Protein AF-A0A7J0BUC3-F1 (afdb_monomer)

Radius of gyration: 22.86 Å; Cα contacts (8 Å, |Δi|>4): 643; chains: 1; bounding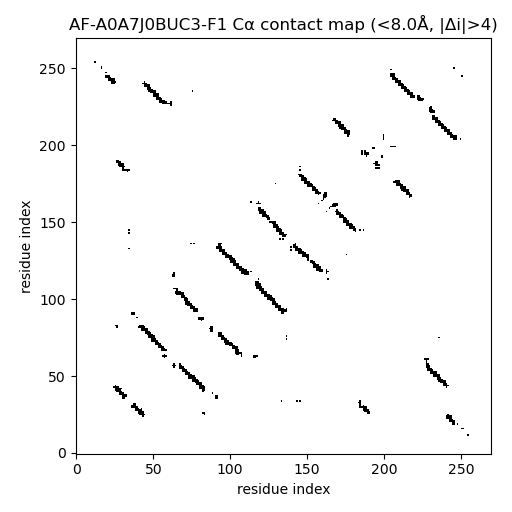 box: 75×35×54 Å

Solvent-accessible surface area (backbone atoms only — not comparable to full-atom values): 13842 Å² total; per-residue (Å²): 111,73,69,56,56,54,48,53,52,52,51,52,51,62,68,67,69,76,68,84,68,63,42,78,50,64,50,27,24,44,36,33,51,73,78,78,43,64,70,45,70,34,32,39,40,32,39,37,34,28,42,31,40,38,39,38,39,21,54,94,82,61,48,76,48,66,67,29,41,36,37,33,40,38,39,32,50,46,54,42,46,26,29,78,84,74,46,72,62,89,75,84,44,38,28,41,41,36,47,62,36,22,31,31,32,34,76,60,35,79,23,90,89,38,98,69,40,41,38,29,34,32,41,38,47,78,48,39,38,41,32,37,32,42,48,50,77,93,37,63,92,79,27,46,75,53,33,42,27,39,64,75,47,32,43,32,43,30,48,63,55,22,54,74,53,102,67,26,46,23,47,33,44,38,35,29,34,74,66,44,74,51,94,77,51,72,44,44,27,32,92,91,63,44,46,47,66,61,42,36,70,77,35,75,58,42,49,58,32,46,38,35,48,34,38,37,25,66,38,77,94,49,62,42,83,57,95,34,30,36,36,32,29,32,41,37,36,36,42,38,35,49,34,38,31,66,38,75,65,58,55,52,50,52,53,51,50,52,52,48,51,54,52,50,53,57,61,74,74,106

Sequence (270 aa):
MKKIFSLLAATLLVFALTVPASAYVQDWTLDLSGAGGSTYTGVELLTVVGEGTVTQNLGGDGILNDGDTFSLSSYLATIQIINNNGNPFVDGSFFFHSTDLGGYVYNVVPGIGNPLGVSSLNYMYTTGSMQLYYGDHNNIAGSQLLMDMSFEYGKGDGAQPDLGGNLFSGATDMIFEFAASNPGTNLFSHASFGDLEEFLAANPLYQAFLVFDLNNNLLLNTFVMGDGFFDVGISVGGNVSLMVTPEPSTFLIFGLGLLGLIAFRKRMAQ

InterPro domains:
  IPR013424 PEP-CTERM protein-sorting domain [PF07589] (245-267)
  IPR013424 PEP-CTERM protein-sorting domain [TIGR02595] (245-267)

Secondary structure (DSSP, 8-state):
-HHHHHHHHHHHHHHTTS---PEE--SEEEE-GGGT--EEEEEEEEEEEEEEEEEEE-TTTTS--TT-EEEEEEEEEEEEEEETTSPBP----EEEEEEEEEEEEEEEEE-TT-TTSEEEEEEEEEEEEEEEEES-TT-GGGSEEEEEEEEEEEEEEEETTTTTSS--EEEEEEEEEEEEEPTT---EEETTTEEHHHHHHH-TTEEEEEEEEEEEEEEEEEEEEETTEEEEEEEEEEEEEEEEEE-HHHHHHHHHHHHHHHHHHHHHT-

Mean predicted aligned error: 11.9 Å

Nearest PDB structures (foldseek):
  3pgr-assembly1_A  TM=1.952E-01  e=4.450E-01  Escherichia coli K-12
  2r4l-assembly3_C  TM=1.431E-01  e=7.866E-01  Escherichia coli
  2r4p-assembly2_B  TM=2.323E-01  e=4.575E+00  Escherichia coli
  2r4l-assembly1_A  TM=1.380E-01  e=2.104E+00  Escherichia coli
  2r4l-assembly2_B  TM=1.786E-01  e=6.924E+00  Escherichia coli

Foldseek 3Di:
DVVVVVVVVVVVLVVVLPDQDKDFDFQKWFDCVLVVKHIDTQFRWKWFKWKKKKKWFQPQVLAADFFTKMWIWMKRWDIWTAGPVRDTDDDFTKIKTKDGFMWTKHPFDADPPAPRRTAKIKIWTDAIWMWMWTDHSVCPVPIHTFFIWGWDTKMKICHPVLRPDDFVKIKMKTKTFTPDGDPDGLRIAHPVQGRPVVSCVVVVQKTKIKIWTKIKHWDVVQWDDDNRMIMTMIMIITIITIIMTGHSVVSVVVSVVVVVVVVVVVVVVD

Structure (mmCIF, N/CA/C/O backbone):
data_AF-A0A7J0BUC3-F1
#
_entry.id   AF-A0A7J0BUC3-F1
#
loop_
_atom_site.group_PDB
_atom_site.id
_atom_site.type_symbol
_atom_site.label_atom_id
_atom_site.label_alt_id
_atom_site.label_comp_id
_atom_site.label_asym_id
_atom_site.label_entity_id
_atom_site.label_seq_id
_atom_site.pdbx_PDB_ins_code
_atom_site.Cartn_x
_atom_site.Cartn_y
_atom_site.Cartn_z
_atom_site.occupancy
_atom_site.B_iso_or_equiv
_atom_site.auth_seq_id
_atom_site.auth_comp_id
_atom_site.auth_asym_id
_atom_site.auth_atom_id
_atom_site.pdbx_PDB_model_num
ATOM 1 N N . MET A 1 1 ? -47.600 -14.748 -19.833 1.00 55.12 1 MET A N 1
ATOM 2 C CA . MET A 1 1 ? -47.254 -13.559 -19.016 1.00 55.12 1 MET A CA 1
ATOM 3 C C . MET A 1 1 ? -46.627 -13.894 -17.657 1.00 55.12 1 MET A C 1
ATOM 5 O O . MET A 1 1 ? -45.532 -13.413 -17.415 1.00 55.12 1 MET A O 1
ATOM 9 N N . LYS A 1 2 ? -47.209 -14.756 -16.799 1.00 53.25 2 LYS A N 1
ATOM 10 C CA . LYS A 1 2 ? -46.609 -15.115 -15.484 1.00 53.25 2 LYS A CA 1
ATOM 11 C C . LYS A 1 2 ? -45.162 -15.649 -15.544 1.00 53.25 2 LYS A C 1
ATOM 13 O O . LYS A 1 2 ? -44.359 -15.276 -14.702 1.00 53.25 2 LYS A O 1
ATOM 18 N N . LYS A 1 3 ? -44.823 -16.460 -16.558 1.00 57.53 3 LYS A N 1
ATOM 19 C CA . LYS A 1 3 ? -43.470 -17.027 -16.740 1.00 57.53 3 LYS A CA 1
ATOM 20 C C . LYS A 1 3 ? -42.403 -15.996 -17.146 1.00 57.53 3 LYS A C 1
ATOM 22 O O . LYS A 1 3 ? -41.234 -16.195 -16.858 1.00 57.53 3 LYS A O 1
ATOM 27 N N . ILE A 1 4 ? -42.808 -14.896 -17.786 1.00 64.38 4 ILE A N 1
ATOM 28 C CA . ILE A 1 4 ? -41.893 -13.820 -18.204 1.00 64.38 4 ILE A CA 1
ATOM 29 C C . ILE A 1 4 ? -41.548 -12.941 -16.997 1.00 64.38 4 ILE A C 1
ATOM 31 O O . ILE A 1 4 ? -40.388 -12.615 -16.793 1.00 64.38 4 ILE A O 1
ATOM 35 N N . PHE A 1 5 ? -42.529 -12.650 -16.135 1.00 63.25 5 PHE A N 1
ATOM 36 C CA . PHE A 1 5 ? -42.293 -11.918 -14.887 1.00 63.25 5 PHE A CA 1
ATOM 37 C C . PHE A 1 5 ? -41.438 -12.694 -13.878 1.00 63.25 5 PHE A C 1
ATOM 39 O O . PHE A 1 5 ? -40.632 -12.084 -13.185 1.00 63.25 5 PHE A O 1
ATOM 46 N N . SER A 1 6 ? -41.581 -14.023 -13.788 1.00 56.16 6 SER A N 1
ATOM 47 C CA . SER A 1 6 ? -40.716 -14.836 -12.920 1.00 56.16 6 SER A CA 1
ATOM 48 C C . SER A 1 6 ? -39.282 -14.914 -13.436 1.00 56.16 6 SER A C 1
ATOM 50 O O . SER A 1 6 ? -38.360 -14.910 -12.631 1.00 56.16 6 SER A O 1
ATOM 52 N N . LEU A 1 7 ? -39.100 -14.958 -14.762 1.00 60.16 7 LEU A N 1
ATOM 53 C CA . LEU A 1 7 ? -37.773 -14.929 -15.369 1.00 60.16 7 LEU A CA 1
ATOM 54 C C . LEU A 1 7 ? -37.115 -13.567 -15.125 1.00 60.16 7 LEU A C 1
ATOM 56 O O . LEU A 1 7 ? -36.029 -13.532 -14.576 1.00 60.16 7 LEU A O 1
ATOM 60 N N . LEU A 1 8 ? -37.821 -12.463 -15.403 1.00 58.59 8 LEU A N 1
ATOM 61 C CA . LEU A 1 8 ? -37.328 -11.099 -15.185 1.00 58.59 8 LEU A CA 1
ATOM 62 C C . LEU A 1 8 ? -36.967 -10.832 -13.714 1.00 58.59 8 LEU A C 1
ATOM 64 O O . LEU A 1 8 ? -35.949 -10.210 -13.440 1.00 58.59 8 LEU A O 1
ATOM 68 N N . ALA A 1 9 ? -37.770 -11.331 -12.767 1.00 59.03 9 ALA A N 1
ATOM 69 C CA . ALA A 1 9 ? -37.481 -11.221 -11.338 1.00 59.03 9 ALA A CA 1
ATOM 70 C C . ALA A 1 9 ? -36.250 -12.042 -10.926 1.00 59.03 9 ALA A C 1
ATOM 72 O O . ALA A 1 9 ? -35.451 -11.559 -10.134 1.00 59.03 9 ALA A O 1
ATOM 73 N N . ALA A 1 10 ? -36.068 -13.246 -11.480 1.00 58.81 10 ALA A N 1
ATOM 74 C CA . ALA A 1 10 ? -34.867 -14.046 -11.249 1.00 58.81 10 ALA A CA 1
ATOM 75 C C . ALA A 1 10 ? -33.623 -13.392 -11.872 1.00 58.81 10 ALA A C 1
ATOM 77 O O . ALA A 1 10 ? -32.571 -13.375 -11.246 1.00 58.81 10 ALA A O 1
ATOM 78 N N . THR A 1 11 ? -33.744 -12.791 -13.060 1.00 55.44 11 THR A N 1
ATOM 79 C CA . THR A 1 11 ? -32.642 -12.074 -13.712 1.00 55.44 11 THR A CA 1
ATOM 80 C C . THR A 1 11 ? -32.270 -10.801 -12.946 1.00 55.44 11 THR A C 1
ATOM 82 O O . THR A 1 11 ? -31.092 -10.570 -12.715 1.00 55.44 11 THR A O 1
ATOM 85 N N . LEU A 1 12 ? -33.245 -10.018 -12.468 1.00 54.47 12 LEU A N 1
ATOM 86 C CA . LEU A 1 12 ? -33.005 -8.860 -11.591 1.00 54.47 12 LEU A CA 1
ATOM 87 C C . LEU A 1 12 ? -32.363 -9.257 -10.256 1.00 54.47 12 LEU A C 1
ATOM 89 O O . LEU A 1 12 ? -31.530 -8.516 -9.752 1.00 54.47 12 LEU A O 1
ATOM 93 N N . LEU A 1 13 ? -32.709 -10.426 -9.707 1.00 53.25 13 LEU A N 1
ATOM 94 C CA . LEU A 1 13 ? -32.071 -10.947 -8.498 1.00 53.25 13 LEU A CA 1
ATOM 95 C C . LEU A 1 13 ? -30.613 -11.343 -8.755 1.00 53.25 13 LEU A C 1
ATOM 97 O O . LEU A 1 13 ? -29.757 -11.042 -7.940 1.00 53.25 13 LEU A O 1
ATOM 101 N N . VAL A 1 14 ? -30.323 -11.964 -9.902 1.00 54.09 14 VAL A N 1
ATOM 102 C CA . VAL A 1 14 ? -28.954 -12.313 -10.318 1.00 54.09 14 VAL A CA 1
ATOM 103 C C . VAL A 1 14 ? -28.116 -11.061 -10.602 1.00 54.09 14 VAL A C 1
ATOM 105 O O . VAL A 1 14 ? -26.944 -11.034 -10.246 1.00 54.09 14 VAL A O 1
ATOM 108 N N . PHE A 1 15 ? -28.712 -9.998 -11.153 1.00 48.75 15 PHE A N 1
ATOM 109 C CA . PHE A 1 15 ? -28.036 -8.707 -11.343 1.00 48.75 15 PHE A CA 1
ATOM 110 C C . PHE A 1 15 ? -27.879 -7.888 -10.052 1.00 48.75 15 PHE A C 1
ATOM 112 O O . PHE A 1 15 ? -26.998 -7.040 -9.982 1.00 48.75 15 PHE A O 1
ATOM 119 N N . ALA A 1 16 ? -28.690 -8.140 -9.021 1.00 47.22 16 ALA A N 1
ATOM 120 C CA . ALA A 1 16 ? -28.546 -7.506 -7.709 1.00 47.22 16 ALA A CA 1
ATOM 121 C C . ALA A 1 16 ? -27.489 -8.184 -6.811 1.00 47.22 16 ALA A C 1
ATOM 123 O O . ALA A 1 16 ? -27.208 -7.681 -5.728 1.00 47.22 16 ALA A O 1
ATOM 124 N N . LEU A 1 17 ? -26.914 -9.319 -7.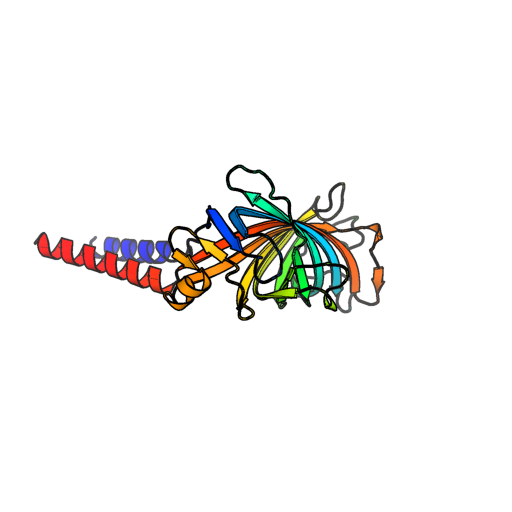235 1.00 43.81 17 LEU A N 1
ATOM 125 C CA . LEU A 1 17 ? -26.016 -10.156 -6.427 1.00 43.81 17 LEU A CA 1
ATOM 126 C C . LEU A 1 17 ? -24.515 -9.852 -6.589 1.00 43.81 17 LEU A C 1
ATOM 128 O O . LEU A 1 17 ? -23.708 -10.577 -6.018 1.00 43.81 17 LEU A O 1
ATOM 132 N N . THR A 1 18 ? -24.106 -8.829 -7.345 1.00 42.41 18 THR A N 1
ATOM 133 C CA . THR A 1 18 ? -22.683 -8.684 -7.725 1.00 42.41 18 THR A CA 1
ATOM 134 C C . THR A 1 18 ? -22.026 -7.360 -7.360 1.00 42.41 18 THR A C 1
ATOM 136 O O . THR A 1 18 ? -21.065 -6.972 -8.016 1.00 42.41 18 THR A O 1
ATOM 139 N N . VAL A 1 19 ? -22.479 -6.666 -6.316 1.00 44.06 19 VAL A N 1
ATOM 140 C CA . VAL A 1 19 ? -21.665 -5.582 -5.747 1.00 44.06 19 VAL A CA 1
ATOM 141 C C . VAL A 1 19 ? -21.474 -5.858 -4.260 1.00 44.06 19 VAL A C 1
ATOM 143 O O . VAL A 1 19 ? -22.425 -5.656 -3.502 1.00 44.06 19 VAL A O 1
ATOM 146 N N . PRO A 1 20 ? -20.301 -6.356 -3.821 1.00 48.47 20 PRO A N 1
ATOM 147 C CA . PRO A 1 20 ? -19.971 -6.317 -2.405 1.00 48.47 20 PRO A CA 1
ATOM 148 C C . PRO A 1 20 ? -20.004 -4.846 -1.987 1.00 48.47 20 PRO A C 1
ATOM 150 O O . PRO A 1 20 ? -19.200 -4.038 -2.445 1.00 48.47 20 PRO A O 1
ATOM 153 N N . ALA A 1 21 ? -20.999 -4.471 -1.188 1.00 50.56 21 ALA A N 1
ATOM 154 C CA . ALA A 1 21 ? -21.033 -3.152 -0.585 1.00 50.56 21 ALA A CA 1
ATOM 155 C C . ALA A 1 21 ? -20.001 -3.156 0.548 1.00 50.56 21 ALA A C 1
ATOM 157 O O . ALA A 1 21 ? -20.269 -3.697 1.622 1.00 50.56 21 ALA A O 1
ATOM 158 N N . SER A 1 22 ? -18.812 -2.613 0.289 1.00 58.84 22 SER A N 1
ATOM 159 C CA . SER A 1 22 ? -17.871 -2.273 1.350 1.00 58.84 22 SER A CA 1
ATOM 160 C C . SER A 1 22 ? -18.423 -1.077 2.122 1.00 58.84 22 SER A C 1
ATOM 162 O O . SER A 1 22 ? -18.853 -0.077 1.541 1.00 58.84 22 SER A O 1
ATOM 164 N N . ALA A 1 23 ? -18.473 -1.196 3.445 1.00 63.34 23 ALA A N 1
ATOM 165 C CA . ALA A 1 23 ? -18.817 -0.085 4.312 1.00 63.34 23 ALA A CA 1
ATOM 166 C C . ALA A 1 23 ? -17.524 0.613 4.731 1.00 63.34 23 ALA A C 1
ATOM 168 O O . ALA A 1 23 ? -16.643 -0.002 5.335 1.00 63.34 23 ALA A O 1
ATOM 169 N N . TYR A 1 24 ? -17.426 1.896 4.398 1.00 71.75 24 TYR A N 1
ATOM 170 C CA . TYR A 1 24 ? -16.383 2.765 4.918 1.00 71.75 24 TYR A CA 1
ATOM 171 C C . TYR A 1 24 ? -16.596 2.968 6.423 1.00 71.75 24 TYR A C 1
ATOM 173 O O . TYR A 1 24 ? -17.693 3.351 6.843 1.00 71.75 24 TYR A O 1
ATOM 181 N N . VAL A 1 25 ? -15.574 2.677 7.229 1.00 73.31 25 VAL A N 1
ATOM 182 C CA . VAL A 1 25 ? -15.629 2.858 8.683 1.00 73.31 25 VAL A CA 1
ATOM 183 C C . VAL A 1 25 ? -15.068 4.235 9.018 1.00 73.31 25 VAL A C 1
ATOM 185 O O . VAL A 1 25 ? -13.885 4.494 8.823 1.00 73.31 25 VAL A O 1
ATOM 188 N N . GLN A 1 26 ? -15.925 5.113 9.532 1.00 79.69 26 GLN A N 1
ATOM 189 C CA . GLN A 1 26 ? -15.538 6.403 10.112 1.00 79.69 26 GLN A CA 1
ATOM 190 C C . GLN A 1 26 ? -15.460 6.293 11.632 1.00 79.69 26 GLN A C 1
ATOM 192 O O . GLN A 1 26 ? -15.982 5.341 12.203 1.00 79.69 26 GLN A O 1
ATOM 197 N N . ASP A 1 27 ? -14.863 7.290 12.284 1.00 83.69 27 ASP A N 1
ATOM 198 C CA . ASP A 1 27 ? -14.850 7.415 13.745 1.00 83.69 27 ASP A CA 1
ATOM 199 C C . ASP A 1 27 ? -14.230 6.210 14.474 1.00 83.69 27 ASP A C 1
ATOM 201 O O . ASP A 1 27 ? -14.590 5.871 15.604 1.00 83.69 27 ASP A O 1
ATOM 205 N N . TRP A 1 28 ? -13.291 5.531 13.817 1.00 84.44 28 TRP A N 1
ATOM 206 C CA . TRP A 1 28 ? -12.573 4.424 14.427 1.00 84.44 28 TRP A CA 1
ATOM 207 C C . TRP A 1 28 ? -11.445 4.945 15.321 1.00 84.44 28 TRP A C 1
ATOM 209 O O . TRP A 1 28 ? -11.097 6.127 15.336 1.00 84.44 28 TRP A O 1
ATOM 219 N N . THR A 1 29 ? -10.929 4.057 16.151 1.00 85.38 29 THR A N 1
ATOM 220 C CA . THR A 1 29 ? -9.918 4.330 17.159 1.00 85.38 29 THR A CA 1
ATOM 221 C C . THR A 1 29 ? -8.679 3.525 16.831 1.00 85.38 29 THR A C 1
ATOM 223 O O . THR A 1 29 ? -8.784 2.313 16.673 1.00 85.38 29 THR A O 1
ATOM 226 N N . LEU A 1 30 ? -7.535 4.199 16.747 1.00 83.50 30 LEU A N 1
ATOM 227 C CA . LEU A 1 30 ? -6.213 3.597 16.622 1.00 83.50 30 LEU A CA 1
ATOM 228 C C . LEU A 1 30 ? -5.530 3.607 17.992 1.00 83.50 30 LEU A C 1
ATOM 230 O O . LEU A 1 30 ? -5.181 4.685 18.475 1.00 83.50 30 LEU A O 1
ATOM 234 N N . ASP A 1 31 ? -5.322 2.456 18.627 1.00 82.56 31 ASP A N 1
ATOM 235 C CA . ASP A 1 31 ? -4.620 2.393 19.917 1.00 82.56 31 ASP A CA 1
ATOM 236 C C . ASP A 1 31 ? -3.170 1.920 19.762 1.00 82.56 31 ASP A C 1
ATOM 238 O O . ASP A 1 31 ? -2.900 0.742 19.529 1.00 82.56 31 ASP A O 1
ATOM 242 N N . LEU A 1 32 ? -2.220 2.848 19.926 1.00 79.25 32 LEU A N 1
ATOM 243 C CA . LEU A 1 32 ? -0.784 2.553 19.909 1.00 79.25 32 LEU A CA 1
ATOM 244 C C . LEU A 1 32 ? -0.181 2.457 21.318 1.00 79.25 32 LEU A C 1
ATOM 246 O O . LEU A 1 32 ? 1.039 2.340 21.452 1.00 79.25 32 LEU A O 1
ATOM 250 N N . SER A 1 33 ? -0.989 2.510 22.381 1.00 80.75 33 SER A N 1
ATOM 251 C CA . SER A 1 33 ? -0.496 2.546 23.767 1.00 80.75 33 SER A CA 1
ATOM 252 C C . SER A 1 33 ? 0.349 1.325 24.138 1.00 80.75 33 SER A C 1
ATOM 254 O O . SER A 1 33 ? 1.382 1.463 24.79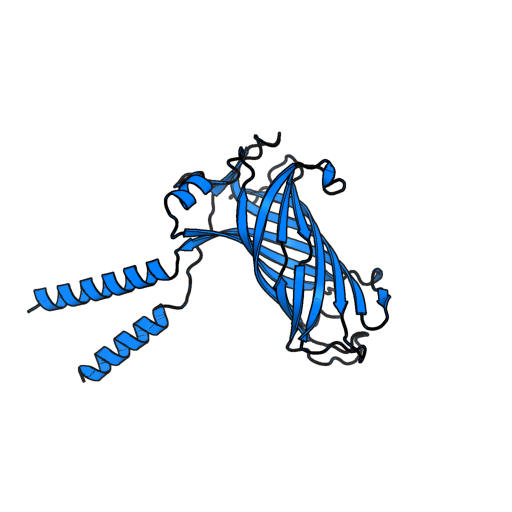8 1.00 80.75 33 SER A O 1
ATOM 256 N N . GLY A 1 34 ? -0.010 0.144 23.626 1.00 75.25 34 GLY A N 1
ATOM 257 C CA . GLY A 1 34 ? 0.771 -1.090 23.779 1.00 75.25 34 GLY A CA 1
ATOM 258 C C . GLY A 1 34 ? 2.144 -1.062 23.091 1.00 75.25 34 GLY A C 1
ATOM 259 O O . GLY A 1 34 ? 3.001 -1.887 23.401 1.00 75.25 34 GLY A O 1
ATOM 260 N N . ALA A 1 35 ? 2.378 -0.095 22.200 1.00 74.94 35 ALA A N 1
ATOM 261 C CA . ALA A 1 35 ? 3.654 0.159 21.536 1.00 74.94 35 ALA A CA 1
ATOM 262 C C . ALA A 1 35 ? 4.375 1.420 22.052 1.00 74.94 35 ALA A C 1
ATOM 264 O O . ALA A 1 35 ? 5.363 1.867 21.472 1.00 74.94 35 ALA A O 1
ATOM 265 N N . GLY A 1 36 ? 3.891 2.016 23.150 1.00 76.50 36 GLY A N 1
ATOM 266 C CA . GLY A 1 36 ? 4.433 3.262 23.696 1.00 76.50 36 GLY A CA 1
ATOM 267 C C . GLY A 1 36 ? 3.996 4.522 22.941 1.00 76.50 36 GLY A C 1
ATOM 268 O O . GLY A 1 36 ? 4.638 5.562 23.084 1.00 76.50 36 GLY A O 1
ATOM 269 N N . GLY A 1 37 ? 2.939 4.434 22.129 1.00 79.25 37 GLY A N 1
ATOM 270 C CA . GLY A 1 37 ? 2.303 5.566 21.457 1.00 79.25 37 GLY A CA 1
ATOM 271 C C . GLY A 1 37 ? 1.018 6.046 22.138 1.00 79.25 37 GLY A C 1
ATOM 272 O O . GLY A 1 37 ? 0.669 5.622 23.239 1.00 79.25 37 GLY A O 1
ATOM 273 N N . SER A 1 38 ? 0.315 6.951 21.459 1.00 84.56 38 SER A N 1
ATOM 274 C CA . SER A 1 38 ? -0.972 7.503 21.894 1.00 84.56 38 SER A CA 1
ATOM 275 C C . SER A 1 38 ? -2.162 6.695 21.352 1.00 84.56 38 SER A C 1
ATOM 277 O O . SER A 1 38 ? -2.039 5.948 20.380 1.00 84.56 38 SER A O 1
ATOM 279 N N . THR A 1 39 ? -3.332 6.860 21.972 1.00 85.50 39 THR A N 1
ATOM 280 C CA . THR A 1 39 ? -4.613 6.367 21.444 1.00 85.50 39 THR A CA 1
ATOM 281 C C . THR A 1 39 ? -5.317 7.498 20.696 1.00 85.50 39 THR A C 1
ATOM 283 O O . THR A 1 39 ? -5.518 8.580 21.251 1.00 85.50 39 THR A O 1
ATOM 286 N N . TYR A 1 40 ? -5.720 7.253 19.455 1.00 84.44 40 TYR A N 1
ATOM 287 C CA . TYR A 1 40 ? -6.384 8.228 18.592 1.00 84.44 40 TYR A CA 1
ATOM 288 C C . TYR A 1 40 ? -7.821 7.808 18.364 1.00 84.44 40 TYR A C 1
ATOM 290 O O . TYR A 1 40 ? -8.055 6.756 17.788 1.00 84.44 40 TYR A O 1
ATOM 298 N N . THR A 1 41 ? -8.779 8.618 18.794 1.00 87.38 41 THR A N 1
ATOM 299 C CA . THR A 1 41 ? -10.207 8.381 18.559 1.00 87.38 41 THR A CA 1
ATOM 300 C C . THR A 1 41 ? -10.720 9.306 17.467 1.00 87.38 41 THR A C 1
ATOM 302 O O . THR A 1 41 ? -10.214 10.413 17.293 1.00 87.38 41 THR A O 1
ATOM 305 N N . GLY A 1 42 ? -11.748 8.882 16.742 1.00 85.56 42 GLY A N 1
ATOM 306 C CA . GLY A 1 42 ? -12.322 9.698 15.680 1.00 85.56 42 GLY A CA 1
ATOM 307 C C . GLY A 1 42 ? -11.452 9.790 14.441 1.00 85.56 42 GLY A C 1
ATOM 308 O O . GLY A 1 42 ? -11.369 10.852 13.824 1.00 85.56 42 GLY A O 1
ATOM 309 N N . VAL A 1 43 ? -10.779 8.688 14.116 1.00 84.25 43 VAL A N 1
ATOM 310 C CA . VAL A 1 43 ? -9.993 8.545 12.899 1.00 84.25 43 VAL A CA 1
ATOM 311 C C . VAL A 1 43 ? -10.933 8.351 11.714 1.00 84.25 43 VAL A C 1
ATOM 313 O O . VAL A 1 43 ? -11.864 7.544 11.752 1.00 84.25 43 VAL A O 1
ATOM 316 N N . GLU A 1 44 ? -10.662 9.102 10.654 1.00 84.44 44 GLU A N 1
ATOM 317 C CA . GLU A 1 44 ? -11.358 9.007 9.377 1.00 84.44 44 GLU A CA 1
ATOM 318 C C . GLU A 1 44 ? -10.503 8.205 8.389 1.00 84.44 44 GLU A C 1
ATOM 320 O O . GLU A 1 44 ? -10.908 7.154 7.887 1.00 84.44 44 GLU A O 1
ATOM 325 N N . LEU A 1 45 ?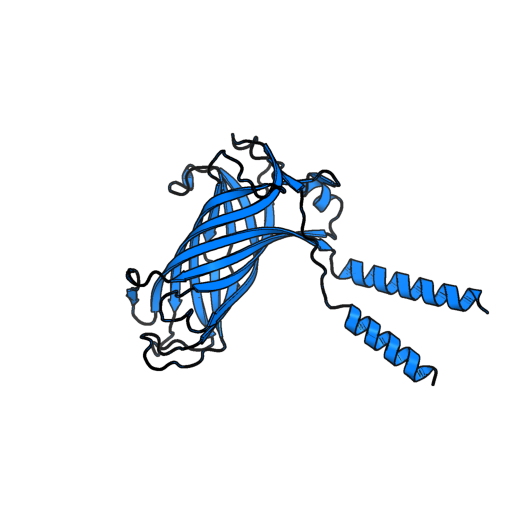 -9.277 8.666 8.152 1.00 85.25 45 LEU A N 1
ATOM 326 C CA . LEU A 1 45 ? -8.328 8.042 7.237 1.00 85.25 45 LEU A CA 1
ATOM 327 C C . LEU A 1 45 ? -6.890 8.266 7.699 1.00 85.25 45 LEU A C 1
ATOM 329 O O . LEU A 1 45 ? -6.610 9.093 8.572 1.00 85.25 45 LEU A O 1
ATOM 333 N N . LEU A 1 46 ? -5.970 7.542 7.076 1.00 87.75 46 LEU A N 1
ATOM 334 C CA . LEU A 1 46 ? -4.537 7.746 7.219 1.00 87.75 46 LEU A CA 1
ATOM 335 C C . LEU A 1 46 ? -3.995 8.293 5.901 1.00 87.75 46 LEU A C 1
ATOM 337 O O . LEU A 1 46 ? -4.223 7.698 4.856 1.00 87.75 46 LEU A O 1
ATOM 341 N N . THR A 1 47 ? -3.261 9.394 5.925 1.00 89.06 47 THR A N 1
ATOM 342 C CA . THR A 1 47 ? -2.543 9.893 4.749 1.00 89.06 47 THR A CA 1
ATOM 343 C C . THR A 1 47 ? -1.120 9.368 4.789 1.00 89.06 47 THR A C 1
ATOM 345 O O . THR A 1 47 ? -0.458 9.468 5.819 1.00 89.06 47 THR A O 1
ATOM 348 N N . VAL A 1 48 ? -0.641 8.812 3.682 1.00 88.31 48 VAL A N 1
ATOM 349 C CA . VAL A 1 48 ? 0.685 8.196 3.586 1.00 88.31 48 VAL A CA 1
ATOM 350 C C . VAL A 1 48 ? 1.552 8.927 2.571 1.00 88.31 48 VAL A C 1
ATOM 352 O O . VAL A 1 48 ? 1.072 9.325 1.511 1.00 88.31 48 VAL A O 1
ATOM 355 N N . VAL A 1 49 ? 2.838 9.071 2.885 1.00 89.00 49 VAL A N 1
ATOM 356 C CA . VAL A 1 49 ? 3.899 9.443 1.941 1.00 89.00 49 VAL A CA 1
ATOM 357 C C . VAL A 1 49 ? 5.086 8.506 2.142 1.00 89.00 49 VAL A C 1
ATOM 359 O O . VAL A 1 49 ? 5.446 8.170 3.275 1.00 89.00 49 VAL A O 1
ATOM 362 N N . GLY A 1 50 ? 5.691 8.077 1.043 1.00 87.38 50 GLY A N 1
ATOM 363 C CA . GLY A 1 50 ? 6.759 7.095 1.039 1.00 87.38 50 GLY A CA 1
ATOM 364 C C . GLY A 1 50 ? 7.624 7.132 -0.206 1.00 87.38 50 GLY A C 1
ATOM 365 O O . GLY A 1 50 ? 7.378 7.886 -1.146 1.00 87.38 50 GLY A O 1
ATOM 366 N N . GLU A 1 51 ? 8.626 6.268 -0.205 1.00 88.62 51 GLU A N 1
ATOM 367 C CA . GLU A 1 51 ? 9.508 6.018 -1.338 1.00 88.62 51 GLU A CA 1
ATOM 368 C C . GLU A 1 51 ? 9.693 4.506 -1.511 1.00 88.62 51 GLU A C 1
ATOM 370 O O . GLU A 1 51 ? 9.508 3.718 -0.578 1.00 88.62 51 GLU A O 1
ATOM 375 N N . GLY A 1 52 ? 10.033 4.081 -2.719 1.00 87.62 52 GLY A N 1
ATOM 376 C CA . GLY A 1 52 ? 10.285 2.680 -3.026 1.00 87.62 52 GLY A CA 1
ATOM 377 C C . GLY A 1 52 ? 11.096 2.505 -4.296 1.00 87.62 52 GLY A C 1
ATOM 378 O O . GLY A 1 52 ? 11.442 3.476 -4.963 1.00 87.62 52 GLY A O 1
ATOM 379 N N . THR A 1 53 ? 11.360 1.253 -4.641 1.00 89.44 53 THR A N 1
ATOM 380 C CA . THR A 1 53 ? 12.020 0.863 -5.887 1.00 89.44 53 THR A CA 1
ATOM 381 C C . THR A 1 53 ? 11.176 -0.191 -6.580 1.00 89.44 53 THR A C 1
ATOM 383 O O . THR A 1 53 ? 10.845 -1.218 -5.984 1.00 89.44 53 THR A O 1
ATOM 386 N N . VAL A 1 54 ? 10.847 0.065 -7.844 1.00 89.25 54 VAL A N 1
ATOM 387 C CA . VAL A 1 54 ? 10.252 -0.907 -8.758 1.00 89.25 54 VAL A CA 1
ATOM 388 C C . VAL A 1 54 ? 11.358 -1.491 -9.623 1.00 89.25 54 VAL A C 1
ATOM 390 O O . VAL A 1 54 ? 12.075 -0.756 -10.300 1.00 89.25 54 VAL A O 1
ATOM 393 N N . THR A 1 55 ? 11.439 -2.812 -9.642 1.00 91.44 55 THR A N 1
ATOM 394 C CA . THR A 1 55 ? 12.221 -3.584 -10.604 1.00 91.44 55 THR A CA 1
ATOM 395 C C . THR A 1 55 ? 11.260 -4.164 -11.631 1.00 91.44 55 THR A C 1
ATOM 397 O O . THR A 1 55 ? 10.385 -4.963 -11.292 1.00 91.44 55 THR A O 1
ATOM 400 N N . GLN A 1 56 ? 11.412 -3.773 -12.892 1.00 90.62 56 GLN A N 1
ATOM 401 C CA . GLN A 1 56 ? 10.617 -4.270 -14.012 1.00 90.62 56 GLN A CA 1
ATOM 402 C C . GLN A 1 56 ? 11.472 -5.199 -14.871 1.00 90.62 56 GLN A C 1
ATOM 404 O O . GLN A 1 56 ? 12.504 -4.792 -15.403 1.00 90.62 56 GLN A O 1
ATOM 409 N N . ASN A 1 57 ? 11.019 -6.437 -15.048 1.00 91.75 57 ASN A N 1
ATOM 410 C CA . ASN A 1 57 ? 11.611 -7.376 -15.994 1.00 91.75 57 ASN A CA 1
ATOM 411 C C . ASN A 1 57 ? 11.035 -7.100 -17.389 1.00 91.75 57 ASN A C 1
ATOM 413 O O . ASN A 1 57 ? 9.826 -6.946 -17.513 1.00 91.75 57 ASN A O 1
ATOM 417 N N . LEU A 1 58 ? 11.889 -7.016 -18.405 1.00 88.00 58 LEU A N 1
ATOM 418 C CA . LEU A 1 58 ? 11.542 -6.768 -19.811 1.00 88.00 58 LEU A CA 1
ATOM 419 C C . LEU A 1 58 ? 11.631 -8.043 -20.664 1.00 88.00 58 LEU A C 1
ATOM 421 O O . LEU A 1 58 ? 11.690 -7.982 -21.889 1.00 88.00 58 LEU A O 1
ATOM 425 N N . GLY A 1 59 ? 11.799 -9.203 -20.028 1.00 85.31 59 GLY A N 1
ATOM 426 C CA . GLY A 1 59 ? 12.011 -10.457 -20.729 1.00 85.31 59 GLY A CA 1
ATOM 427 C C . GLY A 1 59 ? 13.303 -10.480 -21.557 1.00 85.31 59 GLY A C 1
ATOM 428 O O . GLY A 1 59 ? 14.283 -9.786 -21.285 1.00 85.31 59 GLY A O 1
ATOM 429 N N . GLY A 1 60 ? 13.331 -11.363 -22.559 1.00 80.94 60 GLY A N 1
ATOM 430 C CA . GLY A 1 60 ? 14.523 -11.615 -23.378 1.00 80.94 60 GLY A CA 1
ATOM 431 C C . GLY A 1 60 ? 14.708 -10.669 -24.567 1.00 80.94 60 GLY A C 1
ATOM 432 O O . GLY A 1 60 ? 15.778 -10.679 -25.174 1.00 80.94 60 GLY A O 1
ATOM 433 N N . ASP A 1 61 ? 13.688 -9.892 -24.932 1.00 83.75 61 ASP A N 1
ATOM 434 C CA . ASP A 1 61 ? 13.731 -8.933 -26.042 1.00 83.75 61 ASP A CA 1
ATOM 435 C C . ASP A 1 61 ? 14.062 -7.503 -25.583 1.00 83.75 61 ASP A C 1
ATOM 437 O O . ASP A 1 61 ? 14.419 -6.670 -26.418 1.00 83.75 61 ASP A O 1
ATOM 441 N N . GLY A 1 62 ? 14.021 -7.238 -24.272 1.00 82.69 62 GLY A N 1
ATOM 442 C CA . GLY A 1 62 ? 14.383 -5.946 -23.692 1.00 82.69 62 GLY A CA 1
ATOM 443 C C . GLY A 1 62 ? 13.364 -4.852 -24.001 1.00 82.69 62 GLY A C 1
ATOM 444 O O . GLY A 1 62 ? 13.717 -3.672 -24.006 1.00 82.69 62 GLY A O 1
ATOM 445 N N . ILE A 1 63 ? 12.121 -5.236 -24.291 1.00 84.56 63 ILE A N 1
ATOM 446 C CA . ILE A 1 63 ? 11.006 -4.340 -24.590 1.00 84.56 63 ILE A CA 1
ATOM 447 C C . ILE A 1 63 ? 9.895 -4.652 -23.593 1.00 84.56 63 ILE A C 1
ATOM 449 O O . ILE A 1 63 ? 9.676 -5.806 -23.256 1.00 84.56 63 ILE A O 1
ATOM 453 N N . LEU A 1 64 ? 9.191 -3.622 -23.120 1.00 87.44 64 LEU A N 1
ATOM 454 C CA . LEU A 1 64 ? 8.068 -3.832 -22.214 1.00 87.44 64 LEU A CA 1
ATOM 455 C C . LEU A 1 64 ? 6.875 -4.406 -22.986 1.00 87.44 64 LEU A C 1
ATOM 457 O O . LEU A 1 64 ? 6.375 -3.776 -23.921 1.00 87.44 64 LEU A O 1
ATOM 461 N N . ASN A 1 65 ? 6.417 -5.582 -22.576 1.00 89.81 65 ASN A N 1
ATOM 462 C CA . ASN A 1 65 ? 5.353 -6.350 -23.208 1.00 89.81 65 ASN A CA 1
ATOM 463 C C . ASN A 1 65 ? 4.282 -6.777 -22.195 1.00 89.81 65 ASN A C 1
ATOM 465 O O . ASN A 1 65 ? 4.517 -6.852 -20.991 1.00 89.81 65 ASN A O 1
ATOM 469 N N . ASP A 1 66 ? 3.092 -7.121 -22.692 1.00 92.50 66 ASP A N 1
ATOM 470 C CA . ASP A 1 66 ? 2.060 -7.751 -21.865 1.00 92.50 66 ASP A CA 1
ATOM 471 C C . ASP A 1 66 ? 2.576 -9.055 -21.235 1.00 92.50 66 ASP A C 1
ATOM 473 O O . ASP A 1 66 ? 3.069 -9.948 -21.927 1.00 92.50 66 ASP A O 1
ATOM 477 N N . GLY A 1 67 ? 2.389 -9.188 -19.922 1.00 91.50 67 GLY A N 1
ATOM 478 C CA . GLY A 1 67 ? 2.827 -10.336 -19.129 1.00 91.50 67 GLY A CA 1
ATOM 479 C C . GLY A 1 67 ? 4.200 -10.169 -18.479 1.00 91.50 67 GLY A C 1
ATOM 480 O O . GLY A 1 67 ? 4.566 -11.003 -17.649 1.00 91.50 67 GLY A O 1
ATOM 481 N N . ASP A 1 68 ? 4.928 -9.097 -18.792 1.00 92.19 68 ASP A N 1
ATOM 482 C CA . ASP A 1 68 ? 6.200 -8.794 -18.147 1.00 92.19 68 ASP A CA 1
ATOM 483 C C . ASP A 1 68 ? 6.016 -8.545 -16.648 1.00 92.19 68 ASP A C 1
ATOM 485 O O . ASP A 1 68 ? 5.161 -7.768 -16.210 1.00 92.19 68 ASP A O 1
ATOM 489 N N . THR A 1 69 ? 6.830 -9.223 -15.843 1.00 94.06 69 THR A N 1
ATOM 490 C CA . THR A 1 69 ? 6.707 -9.207 -14.384 1.00 94.06 69 THR A CA 1
ATOM 491 C C . THR A 1 69 ? 7.432 -8.025 -13.761 1.00 94.06 69 THR A C 1
ATOM 493 O O . THR A 1 69 ? 8.517 -7.656 -14.212 1.00 94.06 69 THR A O 1
ATOM 496 N N . PHE A 1 70 ? 6.916 -7.525 -12.646 1.00 91.00 70 PHE A N 1
ATOM 497 C CA . PHE A 1 70 ? 7.594 -6.530 -11.822 1.00 91.00 70 PHE A CA 1
ATOM 498 C C . PHE A 1 70 ? 7.600 -6.933 -10.346 1.00 91.00 70 PHE A C 1
ATOM 500 O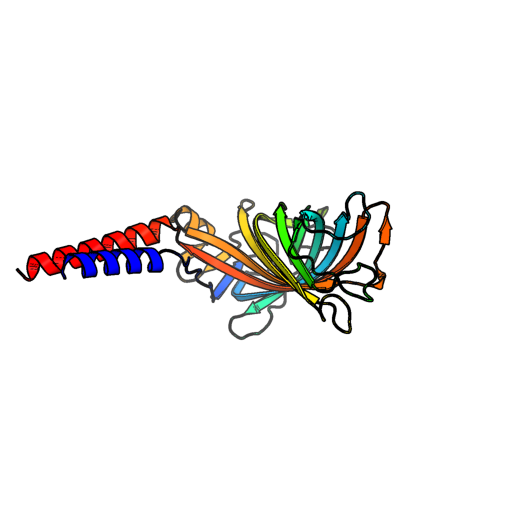 O . PHE A 1 70 ? 6.772 -7.733 -9.901 1.00 91.00 70 PHE A O 1
ATOM 507 N N . SER A 1 71 ? 8.515 -6.336 -9.589 1.00 91.81 71 SER A N 1
ATOM 508 C CA . SER A 1 71 ? 8.550 -6.375 -8.128 1.00 91.81 71 SER A CA 1
ATOM 509 C C . SER A 1 71 ? 8.763 -4.977 -7.555 1.00 91.81 71 SER A C 1
ATOM 511 O O . SER A 1 71 ? 9.525 -4.187 -8.106 1.00 91.81 71 SER A O 1
ATOM 513 N N . LEU A 1 72 ? 8.119 -4.686 -6.433 1.00 87.69 72 LEU A N 1
ATOM 514 C CA . LEU A 1 72 ? 8.170 -3.432 -5.700 1.00 87.69 72 LEU A CA 1
ATOM 515 C C . LEU A 1 72 ? 8.583 -3.712 -4.251 1.00 87.69 72 LEU A C 1
ATOM 517 O O . LEU A 1 72 ? 7.993 -4.553 -3.572 1.00 87.69 72 LEU A O 1
ATOM 521 N N . SER A 1 73 ? 9.561 -2.949 -3.772 1.00 85.69 73 SER A N 1
ATOM 522 C CA . SER A 1 73 ? 9.817 -2.762 -2.344 1.00 85.69 73 SER A CA 1
ATOM 523 C C . SER A 1 73 ? 9.590 -1.296 -2.001 1.00 85.69 73 SER A C 1
ATOM 525 O O . SER A 1 73 ? 10.093 -0.414 -2.703 1.00 85.69 73 SER A O 1
ATOM 527 N N . SER A 1 74 ? 8.808 -1.019 -0.959 1.00 85.06 74 SER A N 1
ATOM 528 C CA . SER A 1 74 ? 8.492 0.355 -0.564 1.00 85.06 74 SER A CA 1
ATOM 529 C C . SER A 1 74 ? 8.375 0.540 0.941 1.00 85.06 74 SER A C 1
ATOM 531 O O . SER A 1 74 ? 7.955 -0.351 1.684 1.00 85.06 74 SER A O 1
ATOM 533 N N . TYR A 1 75 ? 8.708 1.757 1.361 1.00 83.75 75 TYR A N 1
ATOM 534 C CA . TYR A 1 75 ? 8.519 2.270 2.707 1.00 83.75 75 TYR A CA 1
ATOM 535 C C . TYR A 1 75 ? 7.548 3.439 2.653 1.00 83.75 75 TYR A C 1
ATOM 537 O O . TYR A 1 75 ? 7.858 4.498 2.105 1.00 83.75 75 TYR A O 1
ATOM 545 N N . LEU A 1 76 ? 6.382 3.275 3.266 1.00 84.31 76 LEU A N 1
ATOM 546 C CA . LEU A 1 76 ? 5.418 4.352 3.465 1.00 84.31 76 LEU A CA 1
ATOM 547 C C . LEU A 1 76 ? 5.680 4.964 4.842 1.00 84.31 76 LEU A C 1
ATOM 549 O O . LEU A 1 76 ? 5.031 4.626 5.830 1.00 84.31 76 LEU A O 1
ATOM 553 N N . ALA A 1 77 ? 6.725 5.790 4.894 1.00 69.81 77 ALA A N 1
ATOM 554 C CA . ALA A 1 77 ? 7.375 6.261 6.114 1.00 69.81 77 ALA A CA 1
ATOM 555 C C . ALA A 1 77 ? 6.617 7.365 6.864 1.00 69.81 77 ALA A C 1
ATOM 557 O O . ALA A 1 77 ? 6.737 7.475 8.083 1.00 69.81 77 ALA A O 1
ATOM 558 N N . THR A 1 78 ? 5.873 8.210 6.150 1.00 79.62 78 THR A N 1
ATOM 559 C CA . THR A 1 78 ? 5.141 9.326 6.756 1.00 79.62 78 THR A CA 1
ATOM 560 C C . THR A 1 78 ? 3.668 8.996 6.748 1.00 79.62 78 THR A C 1
ATOM 562 O O . THR A 1 78 ? 3.003 9.209 5.736 1.00 79.62 78 THR A O 1
ATOM 565 N N . ILE A 1 79 ? 3.163 8.482 7.866 1.00 82.88 79 ILE A N 1
ATOM 566 C CA . ILE A 1 79 ? 1.729 8.301 8.041 1.00 82.88 79 ILE A CA 1
ATOM 567 C C . ILE A 1 79 ? 1.186 9.391 8.958 1.00 82.88 79 ILE A C 1
ATOM 569 O O . ILE A 1 79 ? 1.592 9.532 10.110 1.00 82.88 79 ILE A O 1
ATOM 573 N N . GLN A 1 80 ? 0.251 10.168 8.432 1.00 86.75 80 GLN A N 1
ATOM 574 C CA . GLN A 1 80 ? -0.494 11.175 9.162 1.00 86.75 80 GLN A CA 1
ATOM 575 C C . GLN A 1 80 ? -1.907 10.657 9.424 1.00 86.75 80 GLN A C 1
ATOM 577 O O . GLN A 1 80 ? -2.626 10.293 8.498 1.00 86.75 80 GLN A O 1
ATOM 582 N N . ILE A 1 81 ? -2.321 10.629 10.687 1.00 87.31 81 ILE A N 1
ATOM 583 C CA . ILE A 1 81 ? -3.673 10.212 11.071 1.00 87.31 81 ILE A CA 1
ATOM 584 C C . ILE A 1 81 ? -4.587 11.430 10.953 1.00 87.31 81 ILE A C 1
ATOM 586 O O . ILE A 1 81 ? -4.337 12.441 11.614 1.00 87.31 81 ILE A O 1
ATOM 590 N N . ILE A 1 82 ? -5.638 11.342 10.141 1.00 87.12 82 ILE A N 1
ATOM 591 C CA . ILE A 1 82 ? -6.614 12.416 9.946 1.00 87.12 82 ILE A CA 1
ATOM 592 C C . ILE A 1 82 ? -7.879 12.094 10.736 1.00 87.12 82 ILE A C 1
ATOM 594 O O . ILE A 1 82 ? -8.436 10.999 10.632 1.00 87.12 82 ILE A O 1
ATOM 598 N N . ASN A 1 83 ? -8.329 13.051 11.548 1.00 87.56 83 ASN A N 1
ATOM 599 C CA . ASN A 1 83 ? -9.584 12.924 12.280 1.00 87.56 83 ASN A CA 1
ATOM 600 C C . ASN A 1 83 ? -10.802 13.298 11.428 1.00 87.56 83 ASN A C 1
ATOM 602 O O . ASN A 1 83 ? -10.659 13.974 10.415 1.00 87.56 83 ASN A O 1
ATOM 606 N N . ASN A 1 84 ? -12.004 12.978 11.910 1.00 85.38 84 ASN A N 1
ATOM 607 C CA . ASN A 1 84 ? -13.282 13.286 11.243 1.00 85.38 84 ASN A CA 1
ATOM 608 C C . ASN A 1 84 ? -13.546 14.791 10.994 1.00 85.38 84 ASN A C 1
ATOM 610 O O . ASN A 1 84 ? -14.544 15.159 10.379 1.00 85.38 84 ASN A O 1
ATOM 614 N N . ASN A 1 85 ? -12.704 15.682 11.529 1.00 86.56 85 ASN A N 1
ATOM 615 C CA . ASN A 1 85 ? -12.760 17.123 11.279 1.00 86.56 85 ASN A CA 1
ATOM 616 C C . ASN A 1 85 ? -11.698 17.576 10.255 1.00 86.56 85 ASN A C 1
ATOM 618 O O . ASN A 1 85 ? -11.491 18.780 10.098 1.00 86.56 85 ASN A O 1
ATOM 622 N N . GLY A 1 86 ? -10.984 16.645 9.615 1.00 84.81 86 GLY A N 1
ATOM 623 C CA . GLY A 1 86 ? -9.908 16.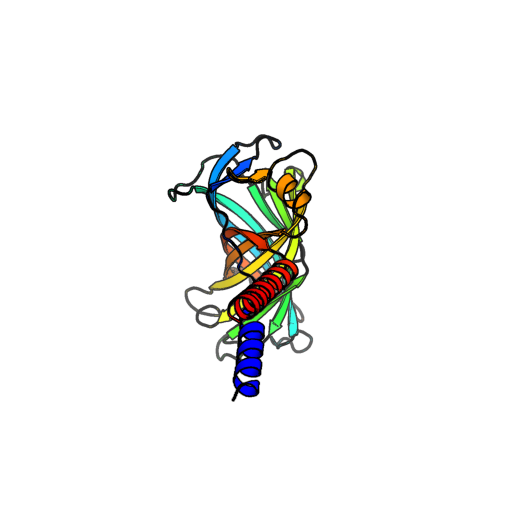905 8.659 1.00 84.81 86 GLY A CA 1
ATOM 624 C C . GLY A 1 86 ? -8.589 17.378 9.279 1.00 84.81 86 GLY A C 1
ATOM 625 O O . GLY A 1 86 ? -7.715 17.848 8.554 1.00 84.81 86 GLY A O 1
ATOM 626 N N . ASN A 1 87 ? -8.429 17.303 10.605 1.00 87.00 87 ASN A N 1
ATOM 627 C CA . ASN A 1 87 ? -7.212 17.759 11.279 1.00 87.00 87 ASN A CA 1
ATOM 628 C C . ASN A 1 87 ? -6.268 16.585 11.567 1.00 87.00 87 ASN A C 1
ATOM 630 O O . ASN A 1 87 ? -6.736 15.518 11.976 1.00 87.00 87 ASN A O 1
ATOM 634 N N . PRO A 1 88 ? -4.947 16.784 11.431 1.00 85.75 88 PRO A N 1
ATOM 635 C CA . PRO A 1 88 ? -3.985 15.744 11.743 1.00 85.75 88 PRO A CA 1
ATOM 636 C C . PRO A 1 88 ? -3.800 15.572 13.253 1.00 85.75 88 PRO A C 1
ATOM 638 O O . PRO A 1 88 ? -3.739 16.555 13.998 1.00 85.75 88 PRO A O 1
ATOM 641 N N . PHE A 1 89 ? -3.646 14.328 13.702 1.00 82.06 89 PHE A N 1
ATOM 642 C CA . PHE A 1 89 ? -3.091 14.044 15.023 1.00 82.06 89 PHE A CA 1
ATOM 643 C C . PHE A 1 89 ? -1.569 14.220 15.017 1.00 82.06 89 PHE A C 1
ATOM 645 O O . PHE A 1 89 ? -0.907 14.017 13.999 1.00 82.06 89 PHE A O 1
ATOM 652 N N . VAL A 1 90 ? -1.015 14.615 16.164 1.00 68.25 90 VAL A N 1
ATOM 653 C CA . VAL A 1 90 ? 0.418 14.883 16.336 1.00 68.25 90 VAL A CA 1
ATOM 654 C C . VAL A 1 90 ? 0.958 13.951 17.414 1.00 68.25 90 VAL A C 1
ATOM 656 O O . VAL A 1 90 ? 0.931 14.320 18.582 1.00 68.25 90 VAL A O 1
ATOM 659 N N . ASP A 1 91 ? 1.409 12.753 17.039 1.00 62.56 91 ASP A N 1
ATOM 660 C CA . ASP A 1 91 ? 2.332 11.949 17.851 1.00 62.56 91 ASP A CA 1
ATOM 661 C C . ASP A 1 91 ? 2.855 10.722 17.084 1.00 62.56 91 ASP A C 1
ATOM 663 O O . ASP A 1 91 ? 2.171 10.176 16.216 1.00 62.56 91 ASP A O 1
ATOM 667 N N . GLY A 1 92 ? 4.050 10.261 17.461 1.00 62.94 92 GLY A N 1
ATOM 668 C CA . GLY A 1 92 ? 4.650 9.008 16.991 1.00 62.94 92 GLY A CA 1
ATOM 669 C C . GLY A 1 92 ? 5.020 8.938 15.500 1.00 62.94 92 GLY A C 1
ATOM 670 O O . GLY A 1 92 ? 4.657 9.776 14.680 1.00 62.94 92 GLY A O 1
ATOM 671 N N . SER A 1 93 ? 5.790 7.913 15.135 1.00 77.38 93 SER A N 1
ATOM 672 C CA . SER A 1 93 ? 6.071 7.553 13.742 1.00 77.38 93 SER A CA 1
ATOM 673 C C . SER A 1 93 ? 5.670 6.101 13.555 1.00 77.38 93 SER A C 1
ATOM 675 O O . SER A 1 93 ? 6.238 5.205 14.172 1.00 77.38 93 SER A O 1
ATOM 677 N N . PHE A 1 94 ? 4.643 5.876 12.751 1.00 85.69 94 PHE A N 1
ATOM 678 C CA . PHE A 1 94 ? 4.274 4.556 12.274 1.00 85.69 94 PHE A CA 1
ATOM 679 C C . PHE A 1 94 ? 4.405 4.559 10.760 1.00 85.69 94 PHE A C 1
ATOM 681 O O . PHE A 1 94 ? 4.279 5.607 10.125 1.00 85.69 94 PHE A O 1
ATOM 688 N N . PHE A 1 95 ? 4.727 3.406 10.194 1.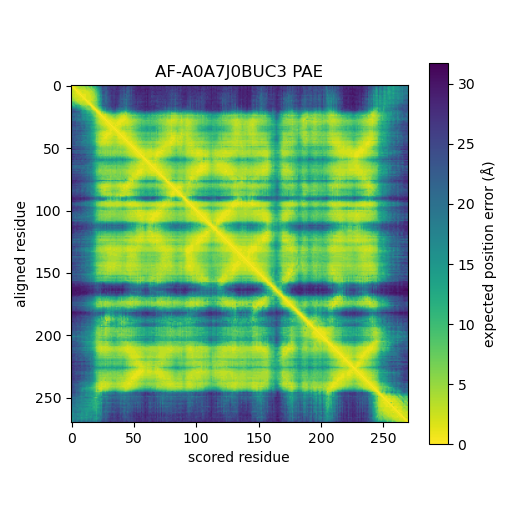00 88.69 95 PHE A N 1
ATOM 689 C CA . PHE A 1 95 ? 5.022 3.280 8.775 1.00 88.69 95 PHE A CA 1
ATOM 690 C C . PHE A 1 95 ? 4.563 1.928 8.247 1.00 88.69 95 PHE A C 1
ATOM 692 O O . PHE A 1 95 ? 4.560 0.934 8.979 1.00 88.69 95 PHE A O 1
ATOM 699 N N . PHE A 1 96 ? 4.199 1.895 6.967 1.00 90.62 96 PHE A N 1
ATOM 700 C CA . PHE A 1 96 ? 3.995 0.636 6.266 1.00 90.62 96 PHE A CA 1
ATOM 701 C C . PHE A 1 96 ? 5.282 0.240 5.563 1.00 90.62 96 PHE A C 1
ATOM 703 O O . PHE A 1 96 ? 5.950 1.066 4.939 1.00 90.62 96 PHE A O 1
ATOM 710 N N . HIS A 1 97 ? 5.613 -1.035 5.644 1.00 91.62 97 HIS A N 1
ATOM 711 C CA . HIS A 1 97 ? 6.718 -1.628 4.920 1.00 91.62 97 HIS A CA 1
ATOM 712 C C . HIS A 1 97 ? 6.164 -2.738 4.039 1.00 91.62 97 HIS A C 1
ATOM 714 O O . HIS A 1 97 ? 5.478 -3.637 4.530 1.00 91.62 97 HIS A O 1
ATOM 720 N N . SER A 1 98 ? 6.424 -2.648 2.739 1.00 89.06 98 SER A N 1
ATOM 721 C CA . SER A 1 98 ? 6.070 -3.701 1.799 1.00 89.06 98 SER A CA 1
ATOM 722 C C . SER A 1 98 ? 7.299 -4.514 1.415 1.00 89.06 98 SER A C 1
ATOM 724 O O . SER A 1 98 ? 8.371 -3.972 1.129 1.00 89.06 98 SER A O 1
ATOM 726 N N . THR A 1 99 ? 7.124 -5.833 1.393 1.00 80.25 99 THR A N 1
ATOM 727 C CA . THR A 1 99 ? 8.146 -6.764 0.913 1.00 80.25 99 THR A CA 1
ATOM 728 C C . THR A 1 99 ? 7.580 -7.584 -0.233 1.00 80.25 99 THR A C 1
ATOM 730 O O . THR A 1 99 ? 6.451 -8.073 -0.159 1.00 80.25 99 THR A O 1
ATOM 733 N N . ASP A 1 100 ? 8.366 -7.682 -1.306 1.00 80.81 100 ASP A N 1
ATOM 734 C CA . ASP A 1 100 ? 8.085 -8.515 -2.475 1.00 80.81 100 ASP A CA 1
ATOM 735 C C . ASP A 1 100 ? 6.689 -8.298 -3.095 1.00 80.81 100 ASP A C 1
ATOM 737 O O . ASP A 1 100 ? 6.031 -9.255 -3.517 1.00 80.81 100 ASP A O 1
ATOM 741 N N . LEU A 1 101 ? 6.220 -7.042 -3.173 1.00 88.12 101 LEU A N 1
ATOM 742 C CA . LEU A 1 101 ? 4.992 -6.728 -3.908 1.00 88.12 101 LEU A CA 1
ATOM 743 C C . LEU A 1 101 ? 5.229 -6.979 -5.393 1.00 88.12 101 LEU A C 1
ATOM 745 O O . LEU A 1 101 ? 5.924 -6.221 -6.058 1.00 88.12 101 LEU A O 1
ATOM 749 N N . GLY A 1 102 ? 4.671 -8.065 -5.907 1.00 91.31 102 GLY A N 1
ATOM 750 C CA . GLY A 1 102 ? 4.964 -8.574 -7.239 1.00 91.31 102 GLY A CA 1
ATOM 751 C C . GLY A 1 102 ? 3.726 -8.631 -8.112 1.00 91.31 102 GLY A C 1
ATOM 752 O O . GLY A 1 102 ? 2.604 -8.790 -7.623 1.00 91.31 102 GLY A O 1
ATOM 753 N N . GLY A 1 103 ? 3.927 -8.524 -9.419 1.00 92.31 103 GLY A N 1
ATOM 754 C CA . GLY A 1 103 ? 2.836 -8.500 -10.376 1.00 92.31 103 GLY A CA 1
ATOM 755 C C . GLY A 1 103 ? 3.291 -8.597 -11.822 1.00 92.31 103 GLY A C 1
ATOM 756 O O . GLY A 1 103 ? 4.432 -8.960 -12.110 1.00 92.31 103 GLY A O 1
ATOM 757 N N . TYR A 1 104 ? 2.385 -8.257 -12.732 1.00 92.00 104 TYR A N 1
ATOM 758 C CA . TYR A 1 104 ? 2.670 -8.150 -14.158 1.00 92.00 104 TYR A CA 1
ATOM 759 C C . TYR A 1 104 ? 1.972 -6.948 -14.797 1.00 92.00 104 TYR A C 1
ATOM 761 O O . TYR A 1 104 ? 0.965 -6.444 -14.283 1.00 92.00 104 TYR A O 1
ATOM 769 N N . VAL A 1 105 ? 2.497 -6.503 -15.937 1.00 91.06 105 VAL A N 1
ATOM 770 C CA . VAL A 1 105 ? 1.879 -5.461 -16.768 1.00 91.06 105 VAL A CA 1
ATOM 771 C C . VAL A 1 105 ? 0.979 -6.060 -17.848 1.00 91.06 105 VAL A C 1
ATOM 773 O O . VAL A 1 105 ? 1.211 -7.168 -18.329 1.00 91.06 105 VAL A O 1
ATOM 776 N N . TYR A 1 106 ? -0.070 -5.343 -18.235 1.00 91.50 106 TYR A N 1
ATOM 777 C CA . TYR A 1 106 ? -0.985 -5.731 -19.309 1.00 91.50 106 TYR A CA 1
ATOM 778 C C . TYR A 1 106 ? -1.572 -4.497 -20.002 1.00 91.50 106 TYR A C 1
ATOM 780 O O . TYR A 1 106 ? -1.472 -3.386 -19.481 1.00 91.50 106 TYR A O 1
ATOM 788 N N . ASN A 1 107 ? -2.208 -4.685 -21.163 1.00 90.75 107 ASN A N 1
ATOM 789 C CA . ASN A 1 107 ? -2.695 -3.596 -22.018 1.00 90.75 107 ASN A CA 1
ATOM 790 C C . ASN A 1 107 ? -1.597 -2.571 -22.363 1.00 90.75 107 ASN A C 1
ATOM 792 O O . ASN A 1 107 ? -1.848 -1.364 -22.395 1.00 90.75 107 ASN A O 1
ATOM 796 N N . VAL A 1 108 ? -0.376 -3.039 -22.610 1.00 89.44 108 VAL A N 1
ATOM 797 C CA . VAL A 1 108 ? 0.753 -2.198 -23.001 1.00 89.44 108 VAL A CA 1
ATOM 798 C C . VAL A 1 108 ? 0.484 -1.606 -24.386 1.00 89.44 108 VAL A C 1
ATOM 800 O O . VAL A 1 108 ? 0.385 -2.311 -25.391 1.00 89.44 108 VAL A O 1
ATOM 803 N N . VAL A 1 109 ? 0.372 -0.280 -24.455 1.00 89.00 109 VAL A N 1
ATOM 804 C CA . VAL A 1 109 ? 0.182 0.469 -25.701 1.00 89.00 109 VAL A CA 1
ATOM 805 C C . VAL A 1 109 ? 1.513 1.095 -26.109 1.00 89.00 109 VAL A C 1
ATOM 807 O O . VAL A 1 109 ? 2.034 1.923 -25.363 1.00 89.00 109 VAL A O 1
ATOM 810 N N . PRO A 1 110 ? 2.067 0.768 -27.288 1.00 85.06 110 PRO A N 1
ATOM 811 C CA . PRO A 1 110 ? 3.315 1.361 -27.751 1.00 85.06 110 PRO A CA 1
ATOM 812 C C . PRO A 1 110 ? 3.232 2.886 -27.908 1.00 85.06 110 PRO A C 1
ATOM 814 O O . PRO A 1 110 ? 2.279 3.420 -28.475 1.00 85.06 110 PRO A O 1
ATOM 817 N N . GLY A 1 111 ? 4.269 3.587 -27.454 1.00 79.31 111 GLY A N 1
ATOM 818 C CA . GLY A 1 111 ? 4.395 5.041 -27.494 1.00 79.31 111 GLY A CA 1
ATOM 819 C C . GLY A 1 111 ? 5.658 5.495 -28.221 1.00 79.31 111 GLY A C 1
ATOM 820 O O . GLY A 1 111 ? 6.746 4.962 -28.011 1.00 79.31 111 GLY A O 1
ATOM 821 N N . ILE A 1 112 ? 5.530 6.520 -29.066 1.00 73.56 112 ILE A N 1
ATOM 822 C CA . ILE A 1 112 ? 6.667 7.130 -29.770 1.00 73.56 112 ILE A CA 1
ATOM 823 C C . ILE A 1 112 ? 7.313 8.180 -28.856 1.00 73.56 112 ILE A C 1
ATOM 825 O O . ILE A 1 112 ? 6.636 9.098 -28.403 1.00 73.56 112 ILE A O 1
ATOM 829 N N . GLY A 1 113 ? 8.628 8.081 -28.626 1.00 65.00 113 GLY A N 1
ATOM 830 C CA . GLY A 1 113 ? 9.408 9.091 -27.892 1.00 65.00 113 GLY A CA 1
ATOM 831 C C . GLY A 1 113 ? 9.599 8.834 -26.391 1.00 65.00 113 GLY A C 1
ATOM 832 O O . GLY A 1 113 ? 10.270 9.628 -25.739 1.00 65.00 113 GLY A O 1
ATOM 833 N N . ASN A 1 114 ? 9.069 7.731 -25.854 1.00 64.81 114 ASN A N 1
ATOM 834 C CA . ASN A 1 114 ? 9.388 7.241 -24.509 1.00 64.81 114 ASN A CA 1
ATOM 835 C C . ASN A 1 114 ? 10.604 6.291 -24.590 1.00 64.81 114 ASN A C 1
ATOM 837 O O . ASN A 1 114 ? 10.593 5.420 -25.463 1.00 64.81 114 ASN A O 1
ATOM 841 N N . PRO A 1 115 ? 11.630 6.401 -23.721 1.00 62.41 115 PRO A N 1
ATOM 842 C CA . PRO A 1 115 ? 12.727 5.427 -23.650 1.00 62.41 115 PRO A CA 1
ATOM 843 C C . PRO A 1 115 ? 12.270 3.972 -23.442 1.00 62.41 115 PRO A C 1
ATOM 845 O O . PRO A 1 115 ? 12.967 3.066 -23.882 1.00 62.41 115 PRO A O 1
ATOM 848 N N . LEU A 1 116 ? 11.096 3.748 -22.842 1.00 67.25 116 LEU A N 1
ATOM 849 C CA . LEU A 1 116 ? 10.476 2.424 -22.696 1.00 67.25 116 LEU A CA 1
ATOM 850 C C . LEU A 1 116 ? 9.603 2.013 -23.895 1.00 67.25 116 LEU A C 1
ATOM 852 O O . LEU A 1 116 ? 9.126 0.888 -23.943 1.00 67.25 116 LEU A O 1
ATOM 856 N N . GLY A 1 117 ? 9.360 2.911 -24.856 1.00 74.56 117 GLY A N 1
ATOM 857 C CA . GLY A 1 117 ? 8.560 2.625 -26.051 1.00 74.56 117 GLY A CA 1
ATOM 858 C C . GLY A 1 117 ? 7.055 2.456 -25.807 1.00 74.56 117 GLY A C 1
ATOM 859 O O . GLY A 1 117 ? 6.374 1.902 -26.665 1.00 74.56 117 GLY A O 1
ATOM 860 N N . VAL A 1 118 ? 6.521 2.931 -24.672 1.00 78.44 118 VAL A N 1
ATOM 861 C CA . VAL A 1 118 ? 5.124 2.720 -24.232 1.00 78.44 118 VAL A CA 1
ATOM 862 C C . VAL A 1 118 ? 4.423 4.053 -23.907 1.00 78.44 118 VAL A C 1
ATOM 864 O O . VAL A 1 118 ? 5.041 4.972 -23.369 1.00 78.44 118 VAL A O 1
ATOM 867 N N . SER A 1 119 ? 3.138 4.190 -24.256 1.00 80.00 119 SER A N 1
ATOM 868 C CA . SER A 1 119 ? 2.280 5.360 -23.988 1.00 80.00 119 SER A CA 1
ATOM 869 C C . SER A 1 119 ? 1.239 5.142 -22.891 1.00 80.00 119 SER A C 1
ATOM 871 O O . SER A 1 119 ? 0.822 6.108 -22.257 1.00 80.00 119 SER A O 1
ATOM 873 N N . SER A 1 120 ? 0.800 3.906 -22.668 1.00 83.56 120 SER A N 1
ATOM 874 C CA . SER A 1 120 ? -0.047 3.532 -21.529 1.00 83.56 120 SER A CA 1
ATOM 875 C C . SER A 1 120 ? 0.138 2.057 -21.210 1.00 83.56 120 SER A C 1
ATOM 877 O O . SER A 1 120 ? 0.444 1.280 -22.115 1.00 83.56 120 SER A O 1
ATOM 879 N N . LEU A 1 121 ? -0.068 1.671 -19.959 1.00 87.44 121 LEU A N 1
ATOM 880 C CA . LEU A 1 121 ? -0.103 0.279 -19.537 1.00 87.44 121 LEU A CA 1
ATOM 881 C C . LEU A 1 121 ? -0.864 0.145 -18.214 1.00 87.44 121 LEU A C 1
ATOM 883 O O . LEU A 1 121 ? -0.951 1.097 -17.444 1.00 87.44 121 LEU A O 1
ATOM 887 N N . ASN A 1 122 ? -1.364 -1.047 -17.915 1.00 86.56 122 ASN A N 1
ATOM 888 C CA . ASN A 1 122 ? -1.952 -1.372 -16.622 1.00 86.56 122 ASN A CA 1
ATOM 889 C C . ASN A 1 122 ? -1.044 -2.319 -15.832 1.00 86.56 122 ASN A C 1
ATOM 891 O O . ASN A 1 122 ? -0.389 -3.187 -16.404 1.00 86.56 122 ASN A O 1
ATOM 895 N N . TYR A 1 123 ? -1.065 -2.200 -14.507 1.00 86.88 123 TYR A N 1
ATOM 896 C CA . TYR A 1 123 ? -0.351 -3.090 -13.592 1.00 86.88 123 TYR A CA 1
ATOM 897 C C . TYR A 1 123 ? -1.357 -3.941 -12.817 1.00 86.88 123 TYR A C 1
ATOM 899 O O . TYR A 1 123 ? -2.417 -3.451 -12.411 1.00 86.88 123 TYR A O 1
ATOM 907 N N . MET A 1 124 ? -1.036 -5.214 -12.589 1.00 86.56 124 MET A N 1
ATOM 908 C CA . MET A 1 124 ? -1.772 -6.081 -11.673 1.00 86.56 124 MET A CA 1
ATOM 909 C C . MET A 1 124 ? -0.811 -6.713 -10.681 1.00 86.56 124 MET A C 1
ATOM 911 O O . MET A 1 124 ? 0.097 -7.441 -11.074 1.00 86.56 124 MET A O 1
ATOM 915 N N . TYR A 1 125 ? -1.044 -6.452 -9.401 1.00 88.12 125 TYR A N 1
ATOM 916 C CA . TYR A 1 125 ? -0.327 -7.089 -8.309 1.00 88.12 125 TYR A CA 1
ATOM 917 C C . TYR A 1 125 ? -0.953 -8.459 -8.050 1.00 88.12 125 TYR A C 1
ATOM 919 O O . TYR A 1 125 ? -2.175 -8.621 -8.068 1.00 88.12 125 TYR A O 1
ATOM 927 N N . THR A 1 126 ? -0.109 -9.459 -7.843 1.00 89.69 126 THR A N 1
ATOM 928 C CA . THR A 1 126 ? -0.515 -10.854 -7.635 1.00 89.69 126 THR A CA 1
ATOM 929 C C . THR A 1 126 ? 0.055 -11.451 -6.359 1.00 89.69 126 THR A C 1
ATOM 931 O O . THR A 1 126 ? -0.416 -12.497 -5.922 1.00 89.69 126 THR A O 1
ATOM 934 N N . THR A 1 127 ? 1.083 -10.829 -5.781 1.00 90.12 127 THR A N 1
ATOM 935 C CA . THR A 1 127 ? 1.786 -11.328 -4.598 1.00 90.12 127 THR A CA 1
ATOM 936 C C . THR A 1 127 ? 2.321 -10.183 -3.750 1.00 90.12 127 THR A C 1
ATOM 938 O O . THR A 1 127 ? 2.501 -9.068 -4.237 1.00 90.12 127 THR A O 1
ATOM 941 N N . GLY A 1 128 ? 2.657 -10.507 -2.505 1.00 87.31 128 GLY A N 1
ATOM 942 C CA . GLY A 1 128 ? 3.407 -9.655 -1.590 1.00 87.31 128 GLY A CA 1
ATOM 943 C C . GLY A 1 128 ? 2.760 -9.599 -0.217 1.00 87.31 128 GLY A C 1
ATOM 944 O O . GLY A 1 128 ? 1.718 -10.210 0.033 1.00 87.31 128 GLY A O 1
ATOM 945 N N . SER A 1 129 ? 3.400 -8.868 0.680 1.00 86.00 129 SER A N 1
ATOM 946 C CA . SER A 1 129 ? 2.890 -8.611 2.019 1.00 86.00 129 SER A CA 1
ATOM 947 C C . SER A 1 129 ? 3.123 -7.159 2.397 1.00 86.00 129 SER A C 1
ATOM 949 O O . SER A 1 129 ? 3.998 -6.473 1.852 1.00 86.00 129 SER A O 1
ATOM 951 N N . MET A 1 130 ? 2.324 -6.692 3.348 1.00 89.25 130 MET A N 1
ATOM 952 C CA . MET A 1 130 ? 2.522 -5.391 3.954 1.00 89.25 130 MET A CA 1
ATOM 953 C C . MET A 1 130 ? 2.496 -5.523 5.466 1.00 89.25 130 MET A C 1
ATOM 955 O O . MET A 1 130 ? 1.697 -6.261 6.036 1.00 89.25 130 MET A O 1
ATOM 959 N N . GLN A 1 131 ? 3.391 -4.795 6.109 1.00 90.31 131 GLN A N 1
ATOM 960 C CA . GLN A 1 131 ? 3.568 -4.806 7.548 1.00 90.31 131 GLN A CA 1
ATOM 961 C C . GLN A 1 131 ? 3.414 -3.388 8.073 1.00 90.31 131 GLN A C 1
ATOM 963 O O . GLN A 1 131 ? 3.896 -2.440 7.450 1.00 90.31 131 GLN A O 1
ATOM 968 N N . LEU A 1 132 ? 2.755 -3.239 9.217 1.00 88.19 132 LEU A N 1
ATOM 969 C CA . LEU A 1 132 ? 2.630 -1.967 9.919 1.00 88.19 132 LEU A CA 1
ATOM 970 C C . LEU A 1 132 ? 3.568 -1.952 11.123 1.00 88.19 132 LEU A C 1
ATOM 972 O O . LEU A 1 132 ? 3.506 -2.834 11.980 1.00 88.19 132 LEU A O 1
ATOM 976 N N . TYR A 1 133 ? 4.398 -0.921 11.211 1.00 88.94 133 TYR A N 1
ATOM 977 C CA . TYR A 1 133 ? 5.373 -0.741 12.280 1.00 88.94 133 TYR A CA 1
ATOM 978 C C . TYR A 1 133 ? 5.142 0.551 13.055 1.00 88.94 133 TYR A C 1
ATOM 980 O O . TYR A 1 133 ? 4.656 1.531 12.498 1.00 88.94 133 TYR A O 1
ATOM 988 N N . TYR A 1 134 ? 5.579 0.568 14.314 1.00 87.00 134 TYR A N 1
ATOM 989 C CA . TYR A 1 134 ? 5.759 1.767 15.132 1.00 87.00 134 TYR A CA 1
ATOM 990 C C . TYR A 1 134 ? 7.238 1.930 15.495 1.00 87.00 134 TYR A C 1
ATOM 992 O O . TYR A 1 134 ? 7.844 1.017 16.062 1.00 87.00 134 TYR A O 1
ATOM 1000 N N . GLY A 1 135 ? 7.834 3.073 15.159 1.00 86.88 135 GLY A N 1
ATOM 1001 C CA . GLY A 1 135 ? 9.246 3.353 15.402 1.00 86.88 135 GLY A CA 1
ATOM 1002 C C . GLY A 1 135 ? 9.911 4.164 14.290 1.00 86.88 135 GLY A C 1
ATOM 1003 O O . GLY A 1 135 ? 9.289 4.997 13.635 1.00 86.88 135 GLY A O 1
ATOM 1004 N N . ASP A 1 136 ? 11.205 3.925 14.096 1.00 86.31 136 ASP A N 1
ATOM 1005 C CA . ASP A 1 136 ? 12.014 4.575 13.064 1.00 86.31 136 ASP A CA 1
ATOM 1006 C C . ASP A 1 136 ? 12.014 3.735 11.780 1.00 86.31 136 ASP A C 1
ATOM 1008 O O . ASP A 1 136 ? 12.571 2.636 11.748 1.00 86.31 136 ASP A O 1
ATOM 1012 N N . HIS A 1 137 ? 11.439 4.274 10.702 1.00 85.88 137 HIS A N 1
ATOM 1013 C CA . HIS A 1 137 ? 11.395 3.611 9.394 1.00 85.88 137 HIS A CA 1
ATOM 1014 C C . HIS A 1 137 ? 12.786 3.325 8.807 1.00 85.88 137 HIS A C 1
ATOM 1016 O O . HIS A 1 137 ? 12.923 2.427 7.980 1.00 85.88 137 HIS A O 1
ATOM 1022 N N . ASN A 1 138 ? 13.832 4.030 9.256 1.00 85.88 138 ASN A N 1
ATOM 1023 C CA . ASN A 1 138 ? 15.217 3.756 8.858 1.00 85.88 138 ASN A CA 1
ATOM 1024 C C . ASN A 1 138 ? 15.835 2.574 9.621 1.00 85.88 138 ASN A C 1
ATOM 1026 O O . ASN A 1 138 ? 16.928 2.117 9.285 1.00 85.88 138 ASN A O 1
ATOM 1030 N N . ASN A 1 139 ? 15.159 2.075 10.656 1.00 88.75 139 ASN A N 1
ATOM 1031 C CA . ASN A 1 139 ? 15.608 0.976 11.496 1.00 88.75 139 ASN A CA 1
ATOM 1032 C C . ASN A 1 139 ? 14.446 0.019 11.805 1.00 88.75 139 ASN A C 1
ATOM 1034 O O . ASN A 1 139 ? 13.960 -0.052 12.938 1.00 88.75 139 ASN A O 1
ATOM 1038 N N . ILE A 1 140 ? 14.026 -0.765 10.803 1.00 88.06 140 ILE A N 1
ATOM 1039 C CA . ILE A 1 140 ? 12.970 -1.783 10.967 1.00 88.06 140 ILE A CA 1
ATOM 1040 C C . ILE A 1 140 ? 13.290 -2.731 12.128 1.00 88.06 140 ILE A C 1
ATOM 1042 O O . ILE A 1 140 ? 12.418 -3.033 12.934 1.00 88.06 140 ILE A O 1
ATOM 1046 N N . ALA A 1 141 ? 14.547 -3.169 12.252 1.00 88.81 141 ALA A N 1
ATOM 1047 C CA . ALA A 1 141 ? 14.966 -4.098 13.303 1.00 88.81 141 ALA A CA 1
ATOM 1048 C C . ALA A 1 141 ? 14.820 -3.519 14.724 1.00 88.81 141 ALA A C 1
ATOM 1050 O O . ALA A 1 141 ? 14.719 -4.279 15.685 1.00 88.81 141 ALA A O 1
ATOM 1051 N N . GLY A 1 142 ? 14.828 -2.189 14.861 1.00 87.44 142 GLY A N 1
ATOM 1052 C CA . GLY A 1 142 ? 14.561 -1.476 16.112 1.00 87.44 142 GLY A CA 1
ATOM 1053 C C . GLY A 1 142 ? 13.118 -0.993 16.265 1.00 87.44 142 GLY A C 1
ATOM 1054 O O . GLY A 1 142 ? 12.805 -0.384 17.286 1.00 87.44 142 GLY A O 1
ATOM 1055 N N . SER A 1 143 ? 12.260 -1.237 15.275 1.00 88.75 143 SER A N 1
ATOM 1056 C CA . SER A 1 143 ? 10.851 -0.848 15.285 1.00 88.75 143 SER A CA 1
ATOM 1057 C C . SER A 1 143 ? 9.962 -2.001 15.740 1.00 88.75 143 SER A C 1
ATOM 1059 O O . SER A 1 143 ? 10.284 -3.177 15.566 1.00 88.75 143 SER A O 1
ATOM 1061 N N . GLN A 1 144 ? 8.816 -1.666 16.322 1.00 87.31 144 GLN A N 1
ATOM 1062 C CA . GLN A 1 144 ? 7.841 -2.646 16.775 1.00 87.31 144 GLN A CA 1
ATOM 1063 C C . GLN A 1 144 ? 6.884 -2.997 15.639 1.00 87.31 144 GLN A C 1
ATOM 1065 O O . GLN A 1 144 ? 6.188 -2.123 15.127 1.00 87.31 144 GLN A O 1
ATOM 1070 N N . LEU A 1 145 ? 6.829 -4.278 15.269 1.00 87.69 145 LEU A N 1
ATOM 1071 C CA . LEU A 1 145 ? 5.809 -4.794 14.359 1.00 87.69 145 LEU A CA 1
ATOM 1072 C C . LEU A 1 145 ? 4.457 -4.787 15.073 1.00 87.69 145 LEU A C 1
ATOM 1074 O O . LEU A 1 145 ? 4.263 -5.512 16.053 1.00 87.69 145 LEU A O 1
ATOM 1078 N N . LEU A 1 146 ? 3.537 -3.975 14.567 1.00 82.81 146 LEU A N 1
ATOM 1079 C CA . LEU A 1 146 ? 2.167 -3.904 15.055 1.00 82.81 146 LEU A CA 1
ATOM 1080 C C . LEU A 1 146 ? 1.306 -4.984 14.403 1.00 82.81 146 LEU A C 1
ATOM 1082 O O . LEU A 1 146 ? 0.496 -5.615 15.077 1.00 82.81 146 LEU A O 1
ATOM 1086 N N . MET A 1 147 ? 1.482 -5.199 13.097 1.00 83.81 147 MET A N 1
ATOM 1087 C CA . MET A 1 147 ? 0.546 -6.009 12.326 1.00 83.81 147 MET A CA 1
ATOM 1088 C C . MET A 1 147 ? 1.129 -6.513 11.010 1.00 83.81 147 MET A C 1
ATOM 1090 O O . MET A 1 147 ? 1.795 -5.757 10.298 1.00 83.81 147 MET A O 1
ATOM 1094 N N . ASP A 1 148 ? 0.799 -7.759 10.674 1.00 85.06 148 ASP A N 1
ATOM 1095 C CA . ASP A 1 148 ? 1.039 -8.355 9.362 1.00 85.06 148 ASP A CA 1
ATOM 1096 C C . ASP A 1 148 ? -0.260 -8.375 8.548 1.00 85.06 148 ASP A C 1
ATOM 1098 O O . ASP A 1 148 ? -1.331 -8.738 9.049 1.00 85.06 148 ASP A O 1
ATOM 1102 N N . MET A 1 149 ? -0.162 -8.013 7.270 1.00 85.06 149 MET A N 1
ATOM 1103 C CA . MET A 1 149 ? -1.294 -7.973 6.352 1.00 85.06 149 MET A CA 1
ATOM 1104 C C . MET A 1 149 ? -1.010 -8.787 5.088 1.00 85.06 149 MET A C 1
ATOM 1106 O O . MET A 1 149 ? 0.071 -8.697 4.489 1.00 85.06 149 MET A O 1
ATOM 1110 N N . SER A 1 150 ? -1.996 -9.578 4.672 1.00 82.81 150 SER A N 1
ATOM 1111 C CA . SER A 1 150 ? -1.965 -10.357 3.438 1.00 82.81 150 SER A CA 1
ATOM 1112 C C . SER A 1 150 ? -2.536 -9.552 2.281 1.00 82.81 150 SER A C 1
ATOM 1114 O O . SER A 1 150 ? -3.535 -8.849 2.412 1.00 82.81 150 SER A O 1
ATOM 1116 N N . PHE A 1 151 ? -1.877 -9.646 1.133 1.00 81.75 151 PHE A N 1
ATOM 1117 C CA . PHE A 1 151 ? -2.342 -9.018 -0.092 1.00 81.75 151 PHE A CA 1
ATOM 1118 C C . PHE A 1 151 ? -3.548 -9.772 -0.666 1.00 81.75 151 PHE A C 1
ATOM 1120 O O . PHE A 1 151 ? -3.4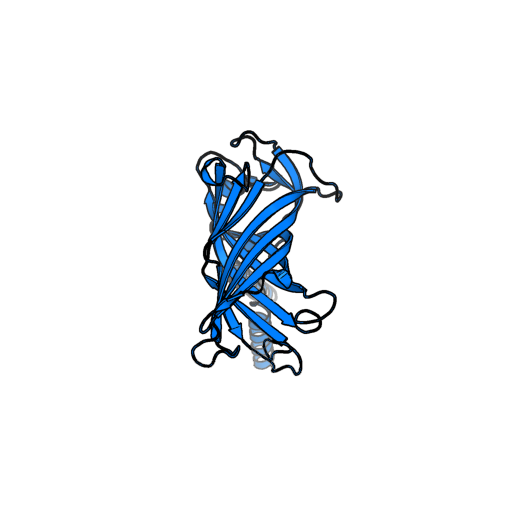49 -10.968 -0.938 1.00 81.75 151 PHE A O 1
ATOM 1127 N N . GLU A 1 152 ? -4.647 -9.058 -0.906 1.00 79.50 152 GLU A N 1
ATOM 1128 C CA . GLU A 1 152 ? -5.858 -9.615 -1.523 1.00 79.50 152 GLU A CA 1
ATOM 1129 C C . GLU A 1 152 ? -5.976 -9.215 -2.992 1.00 79.50 152 GLU A C 1
ATOM 1131 O O . GLU A 1 152 ? -6.240 -10.033 -3.877 1.00 79.50 152 GLU A O 1
ATOM 1136 N N . TYR A 1 153 ? -5.795 -7.924 -3.267 1.00 76.12 153 TYR A N 1
ATOM 1137 C CA . TYR A 1 153 ? -6.029 -7.364 -4.587 1.00 76.12 153 TYR A CA 1
ATOM 1138 C C . TYR A 1 153 ? -5.218 -6.096 -4.810 1.00 76.12 153 TYR A C 1
ATOM 1140 O O . TYR A 1 153 ? -5.024 -5.300 -3.897 1.00 76.12 153 TYR A O 1
ATOM 1148 N N . GLY A 1 154 ? -4.795 -5.865 -6.051 1.00 77.38 154 GLY A N 1
ATOM 1149 C CA . GLY A 1 154 ? -4.086 -4.648 -6.405 1.00 77.38 154 GLY A CA 1
ATOM 1150 C C . GLY A 1 154 ? -4.037 -4.430 -7.904 1.00 77.38 154 GLY A C 1
ATOM 1151 O O . GLY A 1 154 ? -3.620 -5.315 -8.658 1.00 77.38 154 GLY A O 1
ATOM 1152 N N . LYS A 1 155 ? -4.462 -3.250 -8.349 1.00 79.00 155 LYS A N 1
ATOM 1153 C CA . LYS A 1 155 ? -4.365 -2.830 -9.749 1.00 79.00 155 LYS A CA 1
ATOM 1154 C C . LYS A 1 155 ? -4.026 -1.360 -9.845 1.00 79.00 155 LYS A C 1
ATOM 1156 O O . LYS A 1 155 ? -4.435 -0.563 -9.009 1.00 79.00 155 LYS A O 1
ATOM 1161 N N . GLY A 1 156 ? -3.324 -1.018 -10.913 1.00 80.81 156 GLY A N 1
ATOM 1162 C CA . GLY A 1 156 ? -3.012 0.362 -11.234 1.00 80.81 156 GLY A CA 1
ATOM 1163 C C . GLY A 1 156 ? -3.065 0.635 -12.725 1.00 80.81 156 GLY A C 1
ATOM 1164 O O . GLY A 1 156 ? -3.063 -0.281 -13.557 1.00 80.81 156 GLY A O 1
ATOM 1165 N N . ASP A 1 157 ? -3.102 1.917 -13.047 1.00 76.81 157 ASP A N 1
ATOM 1166 C CA . ASP A 1 157 ? -3.000 2.425 -14.406 1.00 76.81 157 ASP A CA 1
ATOM 1167 C C . ASP A 1 157 ? -1.809 3.379 -14.498 1.00 76.81 157 ASP A C 1
ATOM 1169 O O . ASP A 1 157 ? -1.633 4.266 -13.660 1.00 76.81 157 ASP A O 1
ATOM 1173 N N . GLY A 1 158 ? -0.981 3.169 -15.512 1.00 70.56 158 GLY A N 1
ATOM 1174 C CA . GLY A 1 158 ? 0.010 4.124 -15.967 1.00 70.56 158 GLY A CA 1
ATOM 1175 C C . GLY A 1 158 ? -0.412 4.610 -17.344 1.00 70.56 158 GLY A C 1
ATOM 1176 O O . GLY A 1 158 ? 0.008 4.036 -18.344 1.00 70.56 158 GLY A O 1
ATOM 1177 N N . ALA A 1 159 ? -1.222 5.664 -17.433 1.00 62.81 159 ALA A N 1
ATOM 1178 C CA . ALA A 1 159 ? -1.655 6.254 -18.703 1.00 62.81 159 ALA A CA 1
ATOM 1179 C C . ALA A 1 159 ? -0.998 7.625 -18.927 1.00 62.81 159 ALA A C 1
ATOM 1181 O O . ALA A 1 159 ? -0.914 8.417 -18.010 1.00 62.81 159 ALA A O 1
ATOM 1182 N N . GLN A 1 160 ? -0.541 7.979 -20.135 1.00 58.72 160 GLN A N 1
ATOM 1183 C CA . GLN A 1 160 ? -0.050 9.348 -20.408 1.00 58.72 160 GLN A CA 1
ATOM 1184 C C . GLN A 1 160 ? -1.079 10.443 -20.017 1.00 58.72 160 GLN A C 1
ATOM 1186 O O . GLN A 1 160 ? -2.253 10.309 -20.372 1.00 58.72 160 GLN A O 1
ATOM 1191 N N . PRO A 1 161 ? -0.650 11.555 -19.373 1.00 47.34 161 PRO A N 1
ATOM 1192 C CA . PRO A 1 161 ? 0.737 12.028 -19.216 1.00 47.34 161 PRO A CA 1
ATOM 1193 C C . PRO A 1 161 ? 1.541 11.345 -18.094 1.00 47.34 161 PRO A C 1
ATOM 1195 O O . PRO A 1 161 ? 2.732 11.628 -17.922 1.00 47.34 161 PRO A O 1
ATOM 1198 N N . ASP A 1 162 ? 0.938 10.391 -17.396 1.00 53.25 162 ASP A N 1
ATOM 1199 C CA . ASP A 1 162 ? 1.502 9.713 -16.232 1.00 53.25 162 ASP A CA 1
ATOM 1200 C C . ASP A 1 162 ? 2.616 8.714 -16.561 1.00 53.25 162 ASP A C 1
ATOM 1202 O O . ASP A 1 162 ? 3.310 8.231 -15.672 1.00 53.25 162 ASP A O 1
ATOM 1206 N N . LEU A 1 163 ? 2.866 8.479 -17.852 1.00 45.25 163 LEU A N 1
ATOM 1207 C CA . LEU A 1 163 ? 4.017 7.720 -18.346 1.00 45.25 163 LEU A CA 1
ATOM 1208 C C . LEU A 1 163 ? 5.097 8.572 -19.030 1.00 45.25 163 LEU A C 1
ATOM 1210 O O . LEU A 1 163 ? 5.869 8.020 -19.819 1.00 45.25 163 LEU A O 1
ATOM 1214 N N . GLY A 1 164 ? 5.179 9.898 -18.845 1.00 39.78 164 GLY A N 1
ATOM 1215 C CA . GLY A 1 164 ? 6.202 10.599 -19.638 1.00 39.78 164 GLY A CA 1
ATOM 1216 C C . GLY A 1 164 ? 6.337 12.113 -19.690 1.00 39.78 164 GLY A C 1
ATOM 1217 O O . GLY A 1 164 ? 7.135 12.558 -20.513 1.00 39.78 164 GLY A O 1
ATOM 1218 N N . GLY A 1 165 ? 5.617 12.931 -18.919 1.00 32.34 165 GLY A N 1
ATOM 1219 C CA . GLY A 1 165 ? 5.784 14.386 -19.038 1.00 32.34 165 GLY A CA 1
ATOM 1220 C C . GLY A 1 165 ? 5.125 15.209 -17.938 1.00 32.34 165 GLY A C 1
ATOM 1221 O O . GLY A 1 165 ? 3.963 15.014 -17.611 1.00 32.34 165 GLY A O 1
ATOM 1222 N N . ASN A 1 166 ? 5.913 16.138 -17.393 1.00 31.77 166 ASN A N 1
ATOM 1223 C CA . ASN A 1 166 ? 5.713 17.051 -16.260 1.00 31.77 166 ASN A CA 1
ATOM 1224 C C . ASN A 1 166 ? 5.123 16.526 -14.940 1.00 31.77 166 ASN A C 1
ATOM 1226 O O . ASN A 1 166 ? 5.401 17.192 -13.947 1.00 31.77 166 ASN A O 1
ATOM 1230 N N . LEU A 1 167 ? 4.417 15.387 -14.861 1.00 41.47 167 LEU A N 1
ATOM 1231 C CA . LEU A 1 167 ? 3.916 14.868 -13.572 1.00 41.47 167 LEU A CA 1
ATOM 1232 C C . LEU A 1 167 ? 3.938 13.337 -13.346 1.00 41.47 167 LEU A C 1
ATOM 1234 O O . LEU A 1 167 ? 3.698 12.956 -12.216 1.00 41.47 167 LEU A O 1
ATOM 1238 N N . PHE A 1 168 ? 4.298 12.484 -14.318 1.00 51.41 168 PHE A N 1
ATOM 1239 C CA . PHE A 1 168 ? 4.690 11.058 -14.137 1.00 51.41 168 PHE A CA 1
ATOM 1240 C C . PHE A 1 168 ? 4.022 10.264 -12.974 1.00 51.41 168 PHE A C 1
ATOM 1242 O O . PHE A 1 168 ? 4.751 9.638 -12.201 1.00 51.41 168 PHE A O 1
ATOM 1249 N N . SER A 1 169 ? 2.686 10.284 -12.830 1.00 51.62 169 SER A N 1
ATOM 1250 C CA . SER A 1 169 ? 1.969 9.758 -11.650 1.00 51.62 169 SER A CA 1
ATOM 1251 C C . SER A 1 169 ? 0.966 8.632 -11.964 1.00 51.62 169 SER A C 1
ATOM 1253 O O . SER A 1 169 ? -0.124 8.910 -12.446 1.00 51.62 169 SER A O 1
ATOM 1255 N N . GLY A 1 170 ? 1.263 7.366 -11.668 1.00 59.25 170 GLY A N 1
ATOM 1256 C CA . GLY A 1 170 ? 0.293 6.268 -11.797 1.00 59.25 170 GLY A CA 1
ATOM 1257 C C . GLY A 1 170 ? -0.613 6.135 -10.567 1.00 59.25 170 GLY A C 1
ATOM 1258 O O . GLY A 1 170 ? -0.122 6.181 -9.438 1.00 59.25 170 GLY A O 1
ATOM 1259 N N . ALA A 1 171 ? -1.917 5.925 -10.763 1.00 68.00 171 ALA A N 1
ATOM 1260 C CA . ALA A 1 171 ? -2.846 5.604 -9.675 1.00 68.00 171 ALA A CA 1
ATOM 1261 C C . ALA A 1 171 ? -2.858 4.091 -9.425 1.00 68.00 171 ALA A C 1
ATOM 1263 O O . ALA A 1 171 ? -2.812 3.289 -10.364 1.00 68.00 171 ALA A O 1
ATOM 1264 N N . THR A 1 172 ? -2.879 3.673 -8.166 1.00 70.50 172 THR A N 1
ATOM 1265 C CA . THR A 1 172 ? -2.918 2.263 -7.777 1.00 70.50 172 THR A CA 1
ATOM 1266 C C . THR A 1 172 ? -3.786 2.078 -6.550 1.00 70.50 172 THR A C 1
ATOM 1268 O O . THR A 1 172 ? -3.521 2.662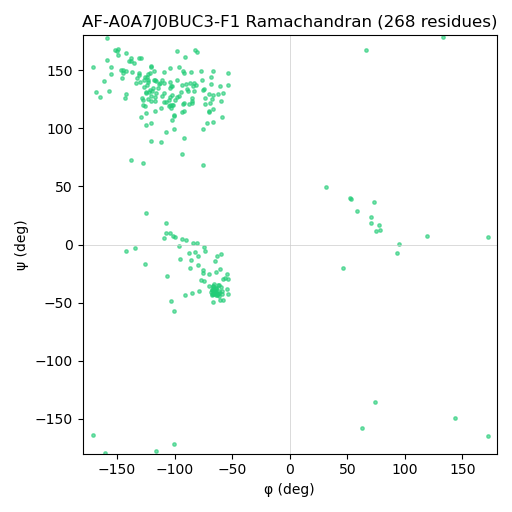 -5.502 1.00 70.50 172 THR A O 1
ATOM 1271 N N . ASP A 1 173 ? -4.749 1.175 -6.678 1.00 68.94 173 ASP A N 1
ATOM 1272 C CA . ASP A 1 173 ? -5.551 0.696 -5.566 1.00 68.94 173 ASP A CA 1
ATOM 1273 C C . ASP A 1 173 ? -4.994 -0.649 -5.113 1.00 68.94 173 ASP A C 1
ATOM 1275 O O . ASP A 1 173 ? -4.892 -1.581 -5.917 1.00 68.94 173 ASP A O 1
ATOM 1279 N N . MET A 1 174 ? -4.653 -0.768 -3.831 1.00 75.06 174 MET A N 1
ATOM 1280 C CA . MET A 1 174 ? -4.298 -2.039 -3.199 1.00 75.06 174 MET A CA 1
ATOM 1281 C C . MET A 1 174 ? -5.191 -2.310 -1.992 1.00 75.06 174 MET A C 1
ATOM 1283 O O . MET A 1 174 ? -5.565 -1.406 -1.249 1.00 75.06 174 MET A O 1
ATOM 1287 N N . ILE A 1 175 ? -5.518 -3.579 -1.785 1.00 73.00 175 ILE A N 1
ATOM 1288 C CA . ILE A 1 175 ? -6.342 -4.064 -0.685 1.00 73.00 175 ILE A CA 1
ATOM 1289 C C . ILE A 1 175 ? -5.530 -5.105 0.070 1.00 73.00 175 ILE A C 1
ATOM 1291 O O . ILE A 1 175 ? -5.069 -6.092 -0.514 1.00 73.00 175 ILE A O 1
ATOM 1295 N N . PHE A 1 176 ? -5.387 -4.875 1.370 1.00 75.75 176 PHE A N 1
ATOM 1296 C CA . PHE A 1 176 ? -4.747 -5.806 2.282 1.00 75.75 176 PHE A CA 1
ATOM 1297 C C . PHE A 1 176 ? -5.730 -6.237 3.370 1.00 75.75 176 PHE A C 1
ATOM 1299 O O . PHE A 1 176 ? -6.412 -5.405 3.975 1.00 75.75 176 PHE A O 1
ATOM 1306 N N . GLU A 1 177 ? -5.796 -7.544 3.605 1.00 75.38 177 GLU A N 1
ATOM 1307 C CA . GLU A 1 177 ? -6.531 -8.153 4.711 1.00 75.38 177 GLU A CA 1
ATOM 1308 C C . GLU A 1 177 ? -5.607 -8.315 5.921 1.00 75.38 177 GLU A C 1
ATOM 1310 O O . GLU A 1 177 ? -4.400 -8.536 5.796 1.00 75.38 177 GLU A O 1
ATOM 1315 N N . PHE A 1 178 ? -6.172 -8.202 7.118 1.00 71.69 178 PHE A N 1
ATOM 1316 C CA . PHE A 1 178 ? -5.442 -8.462 8.350 1.00 71.69 178 PHE A CA 1
ATOM 1317 C C . PHE A 1 178 ? -5.142 -9.959 8.488 1.00 71.69 178 PHE A C 1
ATOM 1319 O O . PHE A 1 178 ? -6.054 -10.765 8.653 1.00 71.69 178 PHE A O 1
ATOM 1326 N N . ALA A 1 179 ? -3.860 -10.334 8.446 1.00 64.12 179 ALA A N 1
ATOM 1327 C CA . ALA A 1 179 ? -3.446 -11.735 8.517 1.00 64.12 179 ALA A CA 1
ATOM 1328 C C . ALA A 1 179 ? -3.196 -12.188 9.963 1.00 64.12 179 ALA A C 1
ATOM 1330 O O . ALA A 1 179 ? -3.611 -13.278 10.359 1.00 64.12 179 ALA A O 1
ATOM 1331 N N . ALA A 1 180 ? -2.520 -11.354 10.757 1.00 59.41 180 ALA A N 1
ATOM 1332 C CA . ALA A 1 180 ? -2.296 -11.584 12.180 1.00 59.41 180 ALA A CA 1
ATOM 1333 C C . ALA A 1 180 ? -2.027 -10.260 12.912 1.00 59.41 180 ALA A C 1
ATOM 1335 O O . ALA A 1 180 ? -1.177 -9.467 12.493 1.00 59.41 180 ALA A O 1
ATOM 1336 N N . SER A 1 181 ? -2.714 -10.041 14.035 1.00 56.34 181 SER A N 1
ATOM 1337 C CA . SER A 1 181 ? -2.281 -9.081 15.049 1.00 56.34 181 SER A CA 1
ATOM 1338 C C . SER A 1 181 ? -1.243 -9.747 15.952 1.00 56.34 181 SER A C 1
ATOM 1340 O O . SER A 1 181 ? -1.364 -10.923 16.313 1.00 56.34 181 SER A O 1
ATOM 1342 N N . ASN A 1 182 ? -0.183 -9.021 16.316 1.00 53.94 182 ASN A N 1
ATOM 1343 C CA . ASN A 1 182 ? 0.682 -9.502 17.390 1.00 53.94 182 ASN A CA 1
ATOM 1344 C C . ASN A 1 182 ? -0.102 -9.437 18.718 1.00 53.94 182 ASN A C 1
ATOM 1346 O O . ASN A 1 182 ? -0.788 -8.444 18.968 1.00 53.94 182 ASN A O 1
ATOM 1350 N N . PRO A 1 183 ? -0.011 -10.451 19.602 1.00 39.56 183 PRO A N 1
ATOM 1351 C CA . PRO A 1 183 ? -0.771 -10.454 20.847 1.00 39.56 183 PRO A CA 1
ATOM 1352 C C . PRO A 1 183 ? -0.422 -9.242 21.725 1.00 39.56 183 PRO A C 1
ATOM 1354 O O . PRO A 1 183 ? 0.734 -9.081 22.118 1.00 39.56 183 PRO A O 1
ATOM 1357 N N . GLY A 1 184 ? -1.428 -8.441 22.094 1.00 42.62 184 GLY A N 1
ATOM 1358 C CA . GLY A 1 184 ? -1.302 -7.383 23.108 1.00 42.62 184 GLY A CA 1
ATOM 1359 C C . GLY A 1 184 ? -1.577 -5.948 22.649 1.00 42.62 184 GLY A C 1
ATOM 1360 O O . GLY A 1 184 ? -1.362 -5.032 23.442 1.00 42.62 184 GLY A O 1
ATOM 1361 N N . THR A 1 185 ? -2.057 -5.729 21.424 1.00 51.56 185 THR A N 1
ATOM 1362 C CA . THR A 1 185 ? -2.424 -4.393 20.930 1.00 51.56 185 THR A CA 1
ATOM 1363 C C . THR A 1 185 ? -3.829 -4.404 20.333 1.00 51.56 185 THR A C 1
ATOM 1365 O O . THR A 1 185 ? -4.019 -4.951 19.254 1.00 51.56 185 THR A O 1
ATOM 1368 N N . ASN A 1 186 ? -4.794 -3.763 20.999 1.00 57.84 186 ASN A N 1
ATOM 1369 C CA . ASN A 1 186 ? -6.138 -3.524 20.458 1.00 57.84 186 ASN A CA 1
ATOM 1370 C C . ASN A 1 186 ? -6.070 -2.391 19.427 1.00 57.84 186 ASN A C 1
ATOM 1372 O O . ASN A 1 186 ? -6.518 -1.276 19.685 1.00 57.84 186 ASN A O 1
ATOM 1376 N N . LEU A 1 187 ? -5.429 -2.643 18.285 1.00 64.06 187 LEU A N 1
ATOM 1377 C CA . LEU A 1 187 ? -5.045 -1.587 17.347 1.00 64.06 187 LEU A CA 1
ATOM 1378 C C . LEU A 1 187 ? -6.250 -0.826 16.808 1.00 64.06 187 LEU A C 1
ATOM 1380 O O . LEU A 1 187 ? -6.149 0.379 16.625 1.00 64.06 187 LEU A O 1
ATOM 1384 N N . PHE A 1 188 ? -7.383 -1.494 16.600 1.00 67.50 188 PHE A N 1
ATOM 1385 C CA . PHE A 1 188 ? -8.564 -0.888 16.001 1.00 67.50 188 PHE A CA 1
ATOM 1386 C C . PHE A 1 188 ? -9.791 -1.111 16.881 1.00 67.50 188 PHE A C 1
ATOM 1388 O O . PHE A 1 188 ? -10.153 -2.245 17.182 1.00 67.50 188 PHE A O 1
ATOM 1395 N N . SER A 1 189 ? -10.474 -0.036 17.268 1.00 67.75 189 SER A N 1
ATOM 1396 C CA . SER A 1 189 ? -11.786 -0.125 17.919 1.00 67.75 189 SER A CA 1
ATOM 1397 C C . SER A 1 189 ? -12.762 0.919 17.384 1.00 67.75 189 SER A C 1
ATOM 1399 O O . SER A 1 189 ? -12.369 1.895 16.758 1.00 67.75 189 SER A O 1
ATOM 1401 N N . HIS A 1 190 ? -14.061 0.724 17.576 1.00 70.38 190 HIS A N 1
ATOM 1402 C CA . HIS A 1 190 ? -15.089 1.669 17.140 1.00 70.38 190 HIS A CA 1
ATOM 1403 C C . HIS A 1 190 ? -16.241 1.694 18.138 1.00 70.38 190 HIS A C 1
ATOM 1405 O O . HIS A 1 190 ? -16.614 0.666 18.705 1.00 70.38 190 HIS A O 1
ATOM 1411 N N . ALA A 1 191 ? -16.876 2.856 18.303 1.00 63.44 191 ALA A N 1
ATOM 1412 C CA . ALA A 1 191 ? -17.924 3.054 19.304 1.00 63.44 191 ALA A CA 1
ATOM 1413 C C . ALA A 1 191 ? -19.106 2.070 19.179 1.00 63.44 191 ALA A C 1
ATOM 1415 O O . ALA A 1 191 ? -19.755 1.756 20.174 1.00 63.44 191 ALA A O 1
ATOM 1416 N N . SER A 1 192 ? -19.393 1.579 17.967 1.00 63.69 192 SER A N 1
ATOM 1417 C CA . SER A 1 192 ? -20.527 0.673 17.713 1.00 63.69 192 SER A CA 1
ATOM 1418 C C . SER A 1 192 ? -20.234 -0.814 17.929 1.00 63.69 192 SER A C 1
ATOM 1420 O O . SER A 1 192 ? -21.182 -1.580 18.081 1.00 63.69 192 SER A O 1
ATOM 1422 N N . PHE A 1 193 ? -18.969 -1.240 17.915 1.00 67.94 193 PHE A N 1
ATOM 1423 C CA . PHE A 1 193 ? -18.615 -2.664 18.002 1.00 67.94 193 PHE A CA 1
ATOM 1424 C C . PHE A 1 193 ? -17.487 -2.986 18.989 1.00 67.94 193 PHE A C 1
ATOM 1426 O O . PHE A 1 193 ? -17.224 -4.159 19.226 1.00 67.94 193 PHE A O 1
ATOM 1433 N N . GLY A 1 194 ? -16.889 -1.981 19.632 1.00 75.88 194 GLY A N 1
ATOM 1434 C CA . GLY A 1 194 ? -15.774 -2.182 20.549 1.00 75.88 194 GLY A CA 1
ATOM 1435 C C . GLY A 1 194 ? -14.500 -2.507 19.782 1.00 75.88 194 GLY A C 1
ATOM 1436 O O . GLY A 1 194 ? -14.193 -1.838 18.797 1.00 75.88 194 GLY A O 1
ATOM 1437 N N . ASP A 1 195 ? -13.763 -3.504 20.249 1.00 78.56 195 ASP A N 1
ATOM 1438 C CA . ASP A 1 195 ? -12.549 -3.996 19.607 1.00 78.56 195 ASP A CA 1
ATOM 1439 C C . ASP A 1 195 ? -12.868 -4.657 18.252 1.00 78.56 195 ASP A C 1
ATOM 1441 O O . ASP A 1 195 ? -13.764 -5.500 18.159 1.00 78.56 195 ASP A O 1
ATOM 1445 N N . LEU A 1 196 ? -12.165 -4.256 17.187 1.00 73.31 196 LEU A N 1
ATOM 1446 C CA . LEU A 1 196 ? -12.368 -4.800 15.844 1.00 73.31 196 LEU A CA 1
ATOM 1447 C C . LEU A 1 196 ? -12.012 -6.290 15.778 1.00 73.31 196 LEU A C 1
ATOM 1449 O O . LEU A 1 196 ? -12.712 -7.044 15.109 1.00 73.31 196 LEU A O 1
ATOM 1453 N N . GLU A 1 197 ? -10.969 -6.732 16.474 1.00 73.31 197 GLU A N 1
ATOM 1454 C CA . GLU A 1 197 ? -10.553 -8.135 16.510 1.00 73.31 197 GLU A CA 1
ATOM 1455 C C . GLU A 1 197 ? -11.598 -8.988 17.234 1.00 73.31 197 GLU A C 1
ATOM 1457 O O . GLU A 1 197 ? -11.990 -10.045 16.735 1.00 73.31 197 GLU A O 1
ATOM 1462 N N . GLU A 1 198 ? -12.127 -8.503 18.362 1.00 73.88 198 GLU A N 1
ATOM 1463 C CA . GLU A 1 198 ? -13.233 -9.165 19.067 1.00 73.88 198 GLU A CA 1
ATOM 1464 C C . GLU A 1 198 ? -14.497 -9.212 18.198 1.00 73.88 198 GLU A C 1
ATOM 1466 O O . GLU A 1 198 ? -15.164 -10.249 18.112 1.00 73.88 198 GLU A O 1
ATOM 1471 N N . PHE A 1 199 ? -14.809 -8.115 17.502 1.00 74.44 199 PHE A N 1
ATOM 1472 C CA . PHE A 1 199 ? -15.935 -8.049 16.578 1.00 74.44 199 PHE A CA 1
ATOM 1473 C C . PHE A 1 199 ? -15.798 -9.060 15.435 1.00 74.44 199 PHE A C 1
ATOM 1475 O O . PHE A 1 199 ? -16.758 -9.784 15.166 1.00 74.44 199 PHE A O 1
ATOM 1482 N N . LEU A 1 200 ? -14.635 -9.146 14.784 1.00 71.25 200 LEU A N 1
ATOM 1483 C CA . LEU A 1 200 ? -14.380 -10.093 13.693 1.00 71.25 200 LEU A CA 1
ATOM 1484 C C . LEU A 1 200 ? -14.398 -11.545 14.194 1.00 71.25 200 LEU A C 1
ATOM 1486 O O . LEU A 1 200 ? -14.989 -12.409 13.550 1.00 71.25 200 LEU A O 1
ATOM 1490 N N . ALA A 1 201 ? -13.852 -11.815 15.383 1.00 72.62 201 ALA A N 1
ATOM 1491 C CA . ALA A 1 201 ? -13.912 -13.140 16.002 1.00 72.62 201 ALA A CA 1
ATOM 1492 C C . ALA A 1 201 ? -15.354 -13.568 16.334 1.00 72.62 201 ALA A C 1
ATOM 1494 O O . ALA A 1 201 ? -15.719 -14.734 16.163 1.00 72.62 201 ALA A O 1
ATOM 1495 N N . ALA A 1 202 ? -16.192 -12.632 16.789 1.00 73.19 202 ALA A N 1
ATOM 1496 C CA . ALA A 1 202 ? -17.608 -12.873 17.057 1.00 73.19 202 ALA A CA 1
ATOM 1497 C C . ALA A 1 202 ? -18.457 -12.952 15.776 1.00 73.19 202 ALA A C 1
ATOM 1499 O O . ALA A 1 202 ? -19.520 -13.579 15.775 1.00 73.19 202 ALA A O 1
ATOM 1500 N N . ASN A 1 203 ? -17.996 -12.332 14.688 1.00 67.25 203 ASN A N 1
ATOM 1501 C CA . ASN A 1 203 ? -18.697 -12.240 13.415 1.00 67.25 203 ASN A CA 1
ATOM 1502 C C . ASN A 1 203 ? -17.788 -12.725 12.276 1.00 67.25 203 ASN A C 1
ATOM 1504 O O . ASN A 1 203 ? -17.410 -11.925 11.422 1.00 67.25 203 ASN A O 1
ATOM 1508 N N . PRO A 1 204 ? -17.500 -14.039 12.196 1.00 67.12 204 PRO A N 1
ATOM 1509 C CA . PRO A 1 204 ? -16.555 -14.592 11.219 1.00 67.12 204 PRO A CA 1
ATOM 1510 C C . PRO A 1 204 ? -16.988 -14.397 9.757 1.00 67.12 204 PRO A C 1
ATOM 1512 O O . PRO A 1 204 ? -16.211 -14.658 8.853 1.00 67.12 204 PRO A O 1
ATOM 1515 N N . LEU A 1 205 ? -18.229 -13.949 9.532 1.00 62.69 205 LEU A N 1
ATOM 1516 C CA . LEU A 1 205 ? -18.780 -13.598 8.222 1.00 62.69 205 LEU A CA 1
ATOM 1517 C C . LEU A 1 205 ? -18.430 -12.169 7.777 1.00 62.69 205 LEU A C 1
ATOM 1519 O O . LEU A 1 205 ? -18.936 -11.713 6.753 1.00 62.69 205 LEU A O 1
ATOM 1523 N N . TYR A 1 206 ? -17.673 -11.417 8.570 1.00 63.53 206 TYR A N 1
ATOM 1524 C CA . TYR A 1 206 ? -17.204 -10.082 8.230 1.00 63.53 206 TYR A CA 1
ATOM 1525 C C . TYR A 1 206 ? -15.694 -10.118 8.057 1.00 63.53 206 TYR A C 1
ATOM 1527 O O . TYR A 1 206 ? -14.989 -10.732 8.851 1.00 63.53 206 TYR A O 1
ATOM 1535 N N . GLN A 1 207 ? -15.215 -9.417 7.035 1.00 67.25 207 GLN A N 1
ATOM 1536 C CA . GLN A 1 207 ? -13.794 -9.172 6.819 1.00 67.25 207 GLN A CA 1
ATOM 1537 C C . GLN A 1 207 ? -13.532 -7.672 6.915 1.00 67.25 207 GLN A C 1
ATOM 1539 O O . GLN A 1 207 ? -14.359 -6.865 6.472 1.00 67.25 207 GLN A O 1
ATOM 1544 N N . ALA A 1 208 ? -12.399 -7.304 7.507 1.00 70.50 208 ALA A N 1
ATOM 1545 C CA . ALA A 1 208 ? -11.920 -5.931 7.557 1.00 70.50 208 ALA A CA 1
ATOM 1546 C C . ALA A 1 208 ? -10.636 -5.806 6.737 1.00 70.50 208 ALA A C 1
ATOM 1548 O O . ALA A 1 208 ? -9.755 -6.660 6.816 1.00 70.50 208 ALA A O 1
ATOM 1549 N N . PHE A 1 209 ? -10.538 -4.723 5.974 1.00 74.31 209 PHE A N 1
ATOM 1550 C CA . PHE A 1 209 ? -9.432 -4.461 5.065 1.00 74.31 209 PHE A CA 1
ATOM 1551 C C . PHE A 1 209 ? -8.908 -3.049 5.270 1.00 74.31 209 PHE A C 1
ATOM 1553 O O . PHE A 1 209 ? -9.685 -2.120 5.521 1.00 74.31 209 PHE A O 1
ATOM 1560 N N . LEU A 1 210 ? -7.606 -2.879 5.063 1.00 77.50 210 LEU A N 1
ATOM 1561 C CA . LEU A 1 210 ? -7.049 -1.575 4.739 1.00 77.50 210 LEU A CA 1
ATOM 1562 C C . LEU A 1 210 ? -7.001 -1.431 3.221 1.00 77.50 210 LEU A C 1
ATOM 1564 O O . LEU A 1 210 ? -6.384 -2.232 2.514 1.00 77.50 210 LEU A O 1
ATOM 1568 N N . VAL A 1 211 ? -7.674 -0.397 2.729 1.00 80.25 211 VAL A N 1
ATOM 1569 C CA . VAL A 1 211 ? -7.673 -0.025 1.316 1.00 80.25 211 VAL A CA 1
ATOM 1570 C C . VAL A 1 211 ? -6.725 1.144 1.132 1.00 80.25 211 VAL A C 1
ATOM 1572 O O . VAL A 1 211 ? -6.915 2.198 1.742 1.00 80.25 211 VAL A O 1
ATOM 1575 N N . PHE A 1 212 ? -5.717 0.927 0.298 1.00 82.56 212 PHE A N 1
ATOM 1576 C CA . PHE A 1 212 ? -4.674 1.869 -0.070 1.00 82.56 212 PHE A CA 1
ATOM 1577 C C . PHE A 1 212 ? -5.019 2.453 -1.435 1.00 82.56 212 PHE A C 1
ATOM 1579 O O . PHE A 1 212 ? -4.943 1.748 -2.438 1.00 82.56 212 PHE A O 1
ATOM 1586 N N . ASP A 1 213 ? -5.375 3.730 -1.453 1.00 82.12 213 ASP A N 1
ATOM 1587 C CA . ASP A 1 213 ? -5.555 4.537 -2.660 1.00 82.12 213 ASP A CA 1
ATOM 1588 C C . ASP A 1 213 ? -4.292 5.389 -2.821 1.00 82.12 213 ASP A C 1
ATOM 1590 O O . ASP A 1 213 ? -4.075 6.358 -2.079 1.00 82.12 213 ASP A O 1
ATOM 1594 N N . LEU A 1 214 ? -3.389 4.940 -3.697 1.00 83.69 214 LEU A N 1
ATOM 1595 C CA . LEU A 1 214 ? -2.037 5.471 -3.831 1.00 83.69 214 LEU A CA 1
ATOM 1596 C C . LEU A 1 214 ? -1.809 6.108 -5.198 1.00 83.69 214 LEU A C 1
ATOM 1598 O O . LEU A 1 214 ? -2.146 5.565 -6.245 1.00 83.69 214 LEU A O 1
ATOM 1602 N N . ASN A 1 215 ? -1.093 7.221 -5.173 1.00 83.06 215 ASN A N 1
ATOM 1603 C CA . ASN A 1 215 ? -0.478 7.863 -6.318 1.00 83.06 215 ASN A CA 1
ATOM 1604 C C . ASN A 1 215 ? 1.025 7.582 -6.272 1.00 83.06 215 ASN A C 1
ATOM 1606 O O . ASN A 1 215 ? 1.714 7.957 -5.319 1.00 83.06 215 ASN A O 1
ATOM 1610 N N . ASN A 1 216 ? 1.532 6.926 -7.305 1.00 80.31 216 ASN A N 1
ATOM 1611 C CA . ASN A 1 216 ? 2.926 6.533 -7.437 1.00 80.31 216 ASN A CA 1
ATOM 1612 C C . ASN A 1 216 ? 3.589 7.382 -8.518 1.00 80.31 216 ASN A C 1
ATOM 1614 O O . ASN A 1 216 ? 3.158 7.358 -9.665 1.00 80.31 216 ASN A O 1
ATOM 1618 N N . ASN A 1 217 ? 4.657 8.097 -8.181 1.00 80.94 217 ASN A N 1
ATOM 1619 C CA . ASN A 1 217 ? 5.418 8.895 -9.133 1.00 80.94 217 ASN A CA 1
ATOM 1620 C C . ASN A 1 217 ? 6.782 8.269 -9.390 1.00 80.94 217 ASN A C 1
ATOM 1622 O O . ASN A 1 217 ? 7.514 7.986 -8.445 1.00 80.94 217 ASN A O 1
ATOM 1626 N N . LEU A 1 218 ? 7.164 8.103 -10.655 1.00 79.81 218 LEU A N 1
ATOM 1627 C CA . LEU A 1 218 ? 8.496 7.598 -10.996 1.00 79.81 218 LEU A CA 1
ATOM 1628 C C . LEU A 1 218 ? 9.574 8.674 -10.768 1.00 79.81 218 LEU A C 1
ATOM 1630 O O . LEU A 1 218 ? 9.452 9.813 -11.222 1.00 79.81 218 LEU A O 1
ATOM 1634 N N . LEU A 1 219 ? 10.679 8.302 -10.123 1.00 83.12 219 LEU A N 1
ATOM 1635 C CA . LEU A 1 219 ? 11.837 9.160 -9.869 1.00 83.12 219 LEU A CA 1
ATOM 1636 C C . LEU A 1 219 ? 12.864 9.006 -10.999 1.00 83.12 219 LEU A C 1
ATOM 1638 O O . LEU A 1 219 ? 13.748 8.155 -10.962 1.00 83.12 219 LEU A O 1
ATOM 1642 N N . LEU A 1 220 ? 12.779 9.841 -12.032 1.00 72.44 220 LEU A N 1
ATOM 1643 C CA . LEU A 1 220 ? 13.545 9.658 -13.280 1.00 72.44 220 LEU A CA 1
ATOM 1644 C C . LEU A 1 220 ? 15.072 9.616 -13.123 1.00 72.44 220 LEU A C 1
ATOM 1646 O O . LEU A 1 220 ? 15.766 8.984 -13.914 1.00 72.44 220 LEU A O 1
ATOM 1650 N N . ASN A 1 221 ? 15.613 10.296 -12.118 1.00 82.19 221 ASN A N 1
ATOM 1651 C CA . ASN A 1 221 ? 17.048 10.321 -11.835 1.00 82.19 221 ASN A CA 1
ATOM 1652 C C . ASN A 1 221 ? 17.572 9.022 -11.197 1.00 82.19 221 ASN A C 1
ATOM 1654 O O . ASN A 1 221 ? 18.769 8.925 -10.935 1.00 82.19 221 ASN A O 1
ATOM 1658 N N . THR A 1 222 ? 16.697 8.052 -10.941 1.00 85.69 222 THR A N 1
ATOM 1659 C CA . THR A 1 222 ? 17.029 6.765 -10.314 1.00 85.69 222 THR A CA 1
ATOM 1660 C C . THR A 1 222 ? 16.953 5.590 -11.288 1.00 85.69 222 THR A C 1
ATOM 1662 O O . THR A 1 222 ? 17.107 4.446 -10.878 1.00 85.69 222 THR A O 1
ATOM 1665 N N . PHE A 1 223 ? 16.716 5.861 -12.574 1.00 86.56 223 PHE A N 1
ATOM 1666 C CA . PHE A 1 223 ? 16.565 4.824 -13.584 1.00 86.56 223 PHE A CA 1
ATOM 1667 C C . PHE A 1 223 ? 17.898 4.109 -13.859 1.00 86.56 223 PHE A C 1
ATOM 1669 O O . PHE A 1 223 ? 18.876 4.741 -14.272 1.00 86.56 223 PHE A O 1
ATOM 1676 N N . VAL A 1 224 ? 17.931 2.790 -13.663 1.00 89.25 224 VAL A N 1
ATOM 1677 C CA . VAL A 1 224 ? 19.102 1.934 -13.901 1.00 89.25 224 VAL A CA 1
ATOM 1678 C C . VAL A 1 224 ? 18.709 0.798 -14.839 1.00 89.25 224 VAL A C 1
ATOM 1680 O O . VAL A 1 224 ? 17.846 -0.008 -14.515 1.00 89.25 224 VAL A O 1
ATOM 1683 N N . MET A 1 225 ? 19.360 0.719 -16.002 1.00 87.38 225 MET A N 1
ATOM 1684 C CA . MET A 1 225 ? 19.164 -0.379 -16.955 1.00 87.38 225 MET A CA 1
ATOM 1685 C C . MET A 1 225 ? 20.106 -1.541 -16.653 1.00 87.38 225 MET A C 1
ATOM 1687 O O . MET A 1 225 ? 21.317 -1.339 -16.522 1.00 87.38 225 MET A O 1
ATOM 1691 N N . GLY A 1 226 ? 19.554 -2.750 -16.618 1.00 85.88 226 GLY A N 1
ATOM 1692 C CA . GLY A 1 226 ? 20.288 -4.010 -16.612 1.00 85.88 226 GLY A CA 1
ATOM 1693 C C . GLY A 1 226 ? 20.015 -4.841 -17.868 1.00 85.88 226 GLY A C 1
ATOM 1694 O O . GLY A 1 226 ? 19.283 -4.429 -18.769 1.00 85.88 226 GLY A O 1
ATOM 1695 N N . ASP A 1 227 ? 20.606 -6.034 -17.931 1.00 87.31 227 ASP A N 1
ATOM 1696 C CA . ASP A 1 227 ? 20.308 -7.000 -18.995 1.00 87.31 227 ASP A CA 1
ATOM 1697 C C . ASP A 1 227 ? 18.909 -7.596 -18.776 1.00 87.31 227 ASP A C 1
ATOM 1699 O O . ASP A 1 227 ? 18.714 -8.443 -17.904 1.00 87.31 227 ASP A O 1
ATOM 1703 N N . GLY A 1 228 ? 17.936 -7.145 -19.573 1.00 85.88 228 GLY A N 1
ATOM 1704 C CA . GLY A 1 228 ? 16.556 -7.646 -19.540 1.00 85.88 228 GLY A CA 1
ATOM 1705 C C . GLY A 1 228 ? 15.702 -7.098 -18.394 1.00 85.88 228 GLY A C 1
ATOM 1706 O O . GLY A 1 228 ? 14.625 -7.623 -18.139 1.00 85.88 228 GLY A O 1
ATOM 1707 N N . PHE A 1 229 ? 16.147 -6.053 -17.693 1.00 90.12 229 PHE A N 1
ATOM 1708 C CA . PHE A 1 229 ? 15.354 -5.391 -16.655 1.00 90.12 229 PHE A CA 1
ATOM 1709 C C . PHE A 1 229 ? 15.735 -3.917 -16.502 1.00 90.12 229 PHE A C 1
ATOM 1711 O O . PHE A 1 229 ? 16.784 -3.476 -16.983 1.00 90.12 229 PHE A O 1
ATOM 1718 N N . PHE A 1 230 ? 14.904 -3.166 -15.786 1.00 88.88 230 PHE A N 1
ATOM 1719 C CA . PHE A 1 230 ? 15.267 -1.857 -15.260 1.00 88.88 230 PHE A CA 1
ATOM 1720 C C . PHE A 1 230 ? 14.788 -1.680 -13.822 1.00 88.88 230 PHE A C 1
ATOM 1722 O O . PHE A 1 230 ? 13.733 -2.191 -13.444 1.00 88.88 230 PHE A O 1
ATOM 1729 N N . ASP A 1 231 ? 15.547 -0.904 -13.057 1.00 90.81 231 ASP A N 1
ATOM 1730 C CA . ASP A 1 231 ? 15.138 -0.400 -11.753 1.00 90.81 231 ASP A CA 1
ATOM 1731 C C . ASP A 1 231 ? 14.763 1.074 -11.869 1.00 90.81 231 ASP A C 1
ATOM 1733 O O . ASP A 1 231 ? 15.430 1.855 -12.556 1.00 90.81 231 ASP A O 1
ATOM 1737 N N . VAL A 1 232 ? 13.697 1.463 -11.179 1.00 88.12 232 VAL A N 1
ATOM 1738 C CA . VAL A 1 232 ? 13.286 2.856 -11.038 1.00 88.12 232 VAL A CA 1
ATOM 1739 C C . VAL A 1 232 ? 12.762 3.088 -9.627 1.00 88.12 232 VAL A C 1
ATOM 1741 O O . VAL A 1 232 ? 11.925 2.352 -9.109 1.00 88.12 232 VAL A O 1
ATOM 1744 N N . GLY A 1 233 ? 13.274 4.122 -8.982 1.00 88.56 233 GLY A N 1
ATOM 1745 C CA . GLY A 1 233 ? 12.738 4.638 -7.735 1.00 88.56 233 GLY A CA 1
ATOM 1746 C C . GLY A 1 233 ? 11.357 5.245 -7.952 1.00 88.56 233 GLY A C 1
ATOM 1747 O O . GLY A 1 233 ? 11.058 5.787 -9.018 1.00 88.56 233 GLY A O 1
ATOM 1748 N N . ILE A 1 234 ? 10.518 5.180 -6.930 1.00 86.69 234 ILE A N 1
ATOM 1749 C CA . ILE A 1 234 ? 9.181 5.761 -6.919 1.00 86.69 234 ILE A CA 1
ATOM 1750 C C . ILE A 1 234 ? 8.978 6.580 -5.647 1.00 86.69 234 ILE A C 1
ATOM 1752 O O . ILE A 1 234 ? 9.479 6.211 -4.587 1.00 86.69 234 ILE A O 1
ATOM 1756 N N . SER A 1 235 ? 8.220 7.669 -5.736 1.00 89.12 235 SER A N 1
ATOM 1757 C CA . SER A 1 235 ? 7.611 8.309 -4.572 1.00 89.12 235 SER A CA 1
ATOM 1758 C C . SER A 1 235 ? 6.129 7.968 -4.523 1.00 89.12 235 SER A C 1
ATOM 1760 O O . SER A 1 235 ? 5.428 8.008 -5.530 1.00 89.12 235 SER A O 1
ATOM 1762 N N . VAL A 1 236 ? 5.653 7.609 -3.342 1.00 87.56 236 VAL A N 1
ATOM 1763 C CA . VAL A 1 236 ? 4.289 7.144 -3.104 1.00 87.56 236 VAL A CA 1
ATOM 1764 C C . VAL A 1 236 ? 3.584 8.165 -2.228 1.00 87.56 236 VAL A C 1
ATOM 1766 O O . VAL A 1 236 ? 4.146 8.616 -1.233 1.00 87.56 236 VAL A O 1
ATOM 1769 N N . GLY A 1 237 ? 2.354 8.529 -2.569 1.00 86.38 237 GLY A N 1
ATOM 1770 C CA . GLY A 1 237 ? 1.505 9.369 -1.731 1.00 86.38 237 GLY A CA 1
ATOM 1771 C C . GLY A 1 237 ? 0.047 8.966 -1.862 1.00 86.38 237 GLY A C 1
ATOM 1772 O O . GLY A 1 237 ? -0.384 8.613 -2.950 1.00 86.38 237 GLY A O 1
ATOM 1773 N N . GLY A 1 238 ? -0.740 9.012 -0.794 1.00 85.69 238 GLY A N 1
ATOM 1774 C CA . GLY A 1 238 ? -2.128 8.565 -0.887 1.00 85.69 238 GLY A CA 1
ATOM 1775 C C . GLY A 1 238 ? -2.852 8.495 0.440 1.00 85.69 238 GLY A C 1
ATOM 1776 O O . GLY A 1 238 ? -2.387 9.038 1.443 1.00 85.69 238 GLY A O 1
ATOM 1777 N N . ASN A 1 239 ? -3.986 7.804 0.435 1.00 85.06 239 ASN A N 1
ATOM 1778 C CA . ASN A 1 239 ? -4.799 7.579 1.619 1.00 85.06 239 ASN A CA 1
ATOM 1779 C C . ASN A 1 239 ? -4.975 6.084 1.884 1.00 85.06 239 ASN A C 1
ATOM 1781 O O . ASN A 1 239 ? -5.058 5.268 0.969 1.00 85.06 239 ASN A O 1
ATOM 1785 N N . VAL A 1 240 ? -5.078 5.741 3.161 1.00 85.12 240 VAL A N 1
ATOM 1786 C CA . VAL A 1 240 ? -5.407 4.409 3.651 1.00 85.12 240 VAL A CA 1
ATOM 1787 C C . VAL A 1 240 ? -6.675 4.517 4.477 1.00 85.12 240 VAL A C 1
ATOM 1789 O O . VAL A 1 240 ? -6.784 5.350 5.381 1.00 85.12 240 VAL A O 1
ATOM 1792 N N . SER A 1 241 ? -7.649 3.680 4.147 1.00 82.62 241 SER A N 1
ATOM 1793 C CA . SER A 1 241 ? -8.968 3.669 4.773 1.00 82.62 241 SER A CA 1
ATOM 1794 C C . SER A 1 241 ? -9.307 2.286 5.308 1.00 82.62 241 SER A C 1
ATOM 1796 O O . SER A 1 241 ? -8.961 1.274 4.700 1.00 82.62 241 SER A O 1
ATOM 1798 N N . LEU A 1 242 ? -10.000 2.251 6.446 1.00 80.75 242 LEU A N 1
ATOM 1799 C CA . LEU A 1 242 ? -10.544 1.020 7.002 1.00 80.75 242 LEU A CA 1
ATOM 1800 C C . LEU A 1 242 ? -11.906 0.738 6.362 1.00 80.75 242 LEU A C 1
ATOM 1802 O O . LEU A 1 242 ? -12.826 1.561 6.417 1.00 80.75 242 LEU A O 1
ATOM 1806 N N . MET A 1 243 ? -12.039 -0.442 5.768 1.00 79.19 243 MET A N 1
ATOM 1807 C CA . MET A 1 243 ? -13.288 -0.920 5.191 1.00 79.19 243 MET A CA 1
ATOM 1808 C C . MET A 1 243 ? -13.686 -2.251 5.805 1.00 79.19 243 MET A C 1
ATOM 1810 O O . MET A 1 243 ? -12.839 -3.077 6.128 1.00 79.19 243 MET A O 1
ATOM 1814 N N . VAL A 1 244 ? -14.991 -2.475 5.926 1.00 71.75 244 VAL A N 1
ATOM 1815 C CA . VAL A 1 244 ? -15.547 -3.756 6.366 1.00 71.75 244 VAL A CA 1
ATOM 1816 C C . VAL A 1 244 ? -16.541 -4.239 5.320 1.00 71.75 244 VAL A C 1
ATOM 1818 O O . VAL A 1 244 ? -17.428 -3.487 4.905 1.00 71.75 244 VAL A O 1
ATOM 1821 N N . THR A 1 245 ? -16.414 -5.491 4.883 1.00 68.25 245 THR A N 1
ATOM 1822 C CA . THR A 1 245 ? -17.363 -6.100 3.940 1.00 68.25 245 THR A CA 1
ATOM 1823 C C . THR A 1 245 ? -18.042 -7.315 4.568 1.00 68.25 245 THR A C 1
ATOM 1825 O O . THR A 1 245 ? -17.351 -8.161 5.143 1.00 68.25 245 THR A O 1
ATOM 1828 N N . PRO A 1 246 ? -19.373 -7.459 4.435 1.00 59.00 246 PRO A N 1
ATOM 1829 C CA . PRO A 1 246 ? -20.037 -8.720 4.733 1.00 59.00 246 PRO A CA 1
ATOM 1830 C C . PRO A 1 246 ? -19.639 -9.776 3.698 1.00 59.00 246 PRO A C 1
ATOM 1832 O O . PRO A 1 246 ? -19.541 -9.468 2.508 1.00 59.00 246 PRO A O 1
ATOM 1835 N N . GLU A 1 247 ? -19.507 -11.031 4.121 1.00 52.66 247 GLU A N 1
ATOM 1836 C CA . GLU A 1 247 ? -19.293 -12.150 3.210 1.00 52.66 247 GLU A CA 1
ATOM 1837 C C . GLU A 1 247 ? -20.379 -12.204 2.112 1.00 52.66 247 GLU A C 1
ATOM 1839 O O . GLU A 1 247 ? -21.565 -11.952 2.384 1.00 52.66 247 GLU A O 1
ATOM 1844 N N . PRO A 1 248 ? -20.032 -12.665 0.894 1.00 52.72 248 PRO A N 1
ATOM 1845 C CA . PRO A 1 248 ? -20.994 -12.893 -0.189 1.00 52.72 248 PRO A CA 1
ATOM 1846 C C . PRO A 1 248 ? -22.181 -13.793 0.213 1.00 52.72 248 PRO A C 1
ATOM 1848 O O . PRO A 1 248 ? -23.294 -13.651 -0.302 1.00 52.72 248 PRO A O 1
ATOM 1851 N N . SER A 1 249 ? -21.962 -14.709 1.161 1.00 48.38 249 SER A N 1
ATOM 1852 C CA . SER A 1 249 ? -22.962 -15.639 1.696 1.00 48.38 249 SER A CA 1
ATOM 1853 C C . SER A 1 249 ? -24.103 -14.919 2.436 1.00 48.38 249 SER A C 1
ATOM 1855 O O . SER A 1 249 ? -25.275 -15.282 2.282 1.00 48.38 249 SER A O 1
ATOM 1857 N N . THR A 1 250 ? -23.796 -13.841 3.160 1.00 54.00 250 THR A N 1
ATOM 1858 C CA . THR A 1 250 ? -24.763 -13.030 3.916 1.00 54.00 250 THR A CA 1
ATOM 1859 C C . THR A 1 250 ? -25.757 -12.343 2.982 1.00 54.00 250 THR A C 1
ATOM 1861 O O . THR A 1 250 ? -26.965 -12.354 3.236 1.00 54.00 250 THR A O 1
ATOM 1864 N N . PHE A 1 251 ? -25.286 -11.832 1.842 1.00 57.50 251 PHE A N 1
ATOM 1865 C CA . PHE A 1 251 ? -26.151 -11.262 0.805 1.00 57.50 251 PHE A CA 1
ATOM 1866 C C . PHE A 1 251 ? -27.059 -12.310 0.166 1.00 57.50 251 PHE A C 1
ATOM 1868 O O . PHE A 1 251 ? -28.238 -12.045 -0.079 1.00 57.50 251 PHE A O 1
ATOM 1875 N N . LEU A 1 252 ? -26.543 -13.519 -0.057 1.00 54.97 252 LEU A N 1
ATOM 1876 C CA . LEU A 1 252 ? -27.332 -14.624 -0.590 1.00 54.97 252 LEU A CA 1
ATOM 1877 C C . LEU A 1 252 ? -28.450 -15.029 0.384 1.00 54.97 252 LEU A C 1
ATOM 1879 O O . LEU A 1 252 ? -29.592 -15.216 -0.037 1.00 54.97 252 LEU A O 1
ATOM 1883 N N . ILE A 1 253 ? -28.169 -15.080 1.688 1.00 62.53 253 ILE A N 1
ATOM 1884 C CA . ILE A 1 253 ? -29.170 -15.365 2.729 1.00 62.53 253 ILE A CA 1
ATOM 1885 C C . ILE A 1 253 ? -30.199 -14.234 2.834 1.00 62.53 253 ILE A C 1
ATOM 1887 O O . ILE A 1 253 ? -31.398 -14.511 2.900 1.00 62.53 253 ILE A O 1
ATOM 1891 N N . PHE A 1 254 ? -29.775 -12.969 2.791 1.00 60.56 254 PHE A N 1
ATOM 1892 C CA . PHE A 1 254 ? -30.687 -11.821 2.824 1.00 60.56 254 PHE A CA 1
ATOM 1893 C C . PHE A 1 254 ? -31.593 -11.784 1.583 1.00 60.56 254 PHE A C 1
ATOM 1895 O O . PHE A 1 254 ? -32.806 -11.587 1.691 1.00 60.56 254 PHE A O 1
ATOM 1902 N N . GLY A 1 255 ? -31.029 -12.072 0.405 1.00 61.69 255 GLY A N 1
ATOM 1903 C CA . GLY A 1 255 ? -31.760 -12.216 -0.853 1.00 61.69 255 GLY A CA 1
ATOM 1904 C C . GLY A 1 255 ? -32.779 -13.359 -0.817 1.00 61.69 255 GLY A C 1
ATOM 1905 O O . GLY A 1 255 ? -33.936 -13.173 -1.207 1.00 61.69 255 GLY A O 1
ATOM 1906 N N . LEU A 1 256 ? -32.402 -14.526 -0.283 1.00 67.75 256 LEU A N 1
ATOM 1907 C CA . LEU A 1 256 ? -33.318 -15.655 -0.079 1.00 67.75 256 LEU A CA 1
ATOM 1908 C C . LEU A 1 256 ? -34.399 -15.348 0.971 1.00 67.75 256 LEU A C 1
ATOM 1910 O O . LEU A 1 256 ? -35.558 -15.722 0.781 1.00 67.75 256 LEU A O 1
ATOM 1914 N N . GLY A 1 257 ? -34.062 -14.626 2.040 1.00 66.00 257 GLY A N 1
ATOM 1915 C CA . GLY A 1 257 ? -35.001 -14.175 3.069 1.00 66.00 257 GLY A CA 1
ATOM 1916 C C . GLY A 1 257 ? -36.056 -13.209 2.522 1.00 66.00 257 GLY A C 1
ATOM 1917 O O . GLY A 1 257 ? -37.251 -13.386 2.771 1.00 66.00 257 GLY A O 1
ATOM 1918 N N . LEU A 1 258 ? -35.644 -12.244 1.694 1.00 69.44 258 LEU A N 1
ATOM 1919 C CA . LEU A 1 258 ? -36.536 -11.328 0.970 1.00 69.44 258 LEU A CA 1
ATOM 1920 C C . LEU A 1 258 ? -37.459 -12.069 -0.005 1.00 69.44 258 LEU A C 1
ATOM 1922 O O . LEU A 1 258 ? -38.660 -11.789 -0.062 1.00 69.44 258 LEU A O 1
ATOM 1926 N N . LEU A 1 259 ? -36.932 -13.055 -0.735 1.00 66.44 259 LEU A N 1
ATOM 1927 C CA . LEU A 1 259 ? -37.740 -13.930 -1.588 1.00 66.44 259 LEU A CA 1
ATOM 1928 C C . LEU A 1 259 ? -38.767 -14.736 -0.782 1.00 66.44 259 LEU A C 1
ATOM 1930 O O . LEU A 1 259 ? -39.929 -14.833 -1.190 1.00 66.44 259 LEU A O 1
ATOM 1934 N N . GLY A 1 260 ? -38.368 -15.258 0.380 1.00 70.31 260 GLY A N 1
ATOM 1935 C CA . GLY A 1 260 ? -39.261 -15.918 1.330 1.00 70.31 260 GLY A CA 1
ATOM 1936 C C . GLY A 1 260 ? -40.395 -14.997 1.786 1.00 70.31 260 GLY A C 1
ATOM 1937 O O . GLY A 1 260 ? -41.566 -15.369 1.702 1.00 70.31 260 GLY A O 1
ATOM 1938 N N . LEU A 1 261 ? -40.080 -13.760 2.175 1.00 70.12 261 LEU A N 1
ATOM 1939 C CA . LEU A 1 261 ? -41.051 -12.732 2.575 1.00 70.12 261 LEU A CA 1
ATOM 1940 C C . LEU A 1 261 ? -42.061 -12.396 1.467 1.00 70.12 261 LEU A C 1
ATOM 1942 O O . LEU A 1 261 ? -43.264 -12.297 1.726 1.00 70.12 261 LEU A O 1
ATOM 1946 N N . ILE A 1 262 ? -41.606 -12.274 0.218 1.00 70.19 262 ILE A N 1
ATOM 1947 C CA . ILE A 1 262 ? -42.485 -12.041 -0.939 1.00 70.19 262 ILE A CA 1
ATOM 1948 C C . ILE A 1 262 ? -43.419 -13.240 -1.169 1.00 70.19 262 ILE A C 1
ATOM 1950 O O . ILE A 1 262 ? -44.607 -13.052 -1.464 1.00 70.19 262 ILE A O 1
ATOM 1954 N N . ALA A 1 263 ? -42.918 -14.468 -1.015 1.00 65.00 263 ALA A N 1
ATOM 1955 C CA . ALA A 1 263 ? -43.724 -15.682 -1.132 1.00 65.00 263 ALA A CA 1
ATOM 1956 C C . ALA A 1 263 ? -44.786 -15.778 -0.021 1.00 65.00 263 ALA A C 1
ATOM 1958 O O . ALA A 1 263 ? -45.950 -16.073 -0.310 1.00 65.00 263 ALA A O 1
ATOM 1959 N N . PHE A 1 264 ? -44.430 -15.445 1.223 1.00 71.56 264 PHE A N 1
ATOM 1960 C CA . PHE A 1 264 ? -45.370 -15.386 2.347 1.00 71.56 264 PHE A CA 1
ATOM 1961 C C . PHE A 1 264 ? -46.446 -14.315 2.156 1.00 71.56 264 PHE A C 1
ATOM 1963 O O . PHE A 1 264 ? -47.630 -14.593 2.353 1.00 71.56 264 PHE A O 1
ATOM 1970 N N . ARG A 1 265 ? -46.076 -13.116 1.689 1.00 67.88 265 ARG A N 1
ATOM 1971 C CA . ARG A 1 265 ? -47.040 -12.044 1.400 1.00 67.88 265 ARG A CA 1
ATOM 1972 C C . ARG A 1 265 ? -48.043 -12.447 0.319 1.00 67.88 265 ARG A C 1
ATOM 1974 O O . ARG A 1 265 ? -49.226 -12.152 0.451 1.00 67.88 265 ARG A O 1
ATOM 1981 N N . LYS A 1 266 ? -47.602 -13.150 -0.732 1.00 61.72 266 LYS A N 1
ATOM 1982 C CA . LYS A 1 266 ? -48.506 -13.673 -1.772 1.00 61.72 266 LYS A CA 1
ATOM 1983 C C . LYS A 1 266 ? -49.462 -14.740 -1.251 1.00 61.72 266 LYS A C 1
ATOM 1985 O O . LYS A 1 266 ? -50.587 -14.795 -1.730 1.00 61.72 266 LYS A O 1
ATOM 1990 N N . ARG A 1 267 ? -49.028 -15.562 -0.294 1.00 66.12 267 ARG A N 1
ATOM 1991 C CA . ARG A 1 267 ? -49.865 -16.603 0.313 1.00 66.12 267 ARG A CA 1
ATOM 1992 C C . ARG A 1 267 ? -50.906 -16.037 1.280 1.00 66.12 267 ARG A C 1
ATOM 1994 O O . ARG A 1 267 ? -51.976 -16.609 1.376 1.00 66.12 267 ARG A O 1
ATOM 2001 N N . MET A 1 268 ? -50.610 -14.931 1.964 1.00 61.50 268 MET A N 1
ATOM 2002 C CA . MET A 1 268 ? -51.574 -14.246 2.842 1.00 61.50 268 MET A CA 1
ATOM 2003 C C . MET A 1 268 ? -52.570 -13.351 2.090 1.00 61.50 268 MET A C 1
ATOM 2005 O O . MET A 1 268 ? -53.585 -12.961 2.653 1.00 61.50 268 MET A O 1
ATOM 2009 N N . ALA A 1 269 ? -52.275 -12.998 0.837 1.00 64.19 269 ALA A N 1
ATOM 2010 C CA . ALA A 1 269 ? -53.166 -12.218 -0.024 1.00 64.19 269 ALA A CA 1
ATOM 2011 C C . ALA A 1 269 ? -54.131 -13.087 -0.862 1.00 64.19 269 ALA A C 1
ATOM 2013 O O . ALA A 1 269 ? -54.846 -12.549 -1.709 1.00 64.19 269 ALA A O 1
ATOM 2014 N N . GLN A 1 270 ? -54.113 -14.410 -0.667 1.00 55.38 270 GLN A N 1
ATOM 2015 C CA . GLN A 1 270 ? -55.055 -15.385 -1.226 1.00 55.38 270 GLN A CA 1
ATOM 2016 C C . GLN A 1 270 ? -55.934 -15.934 -0.109 1.00 55.38 270 GLN A C 1
ATOM 2018 O O . GLN A 1 270 ? -57.125 -16.169 -0.398 1.00 55.38 270 GLN A O 1
#

Organism: NCBI:txid415242

pLDDT: mean 75.41, std 13.89, range [31.77, 94.06]